Protein AF-Q7VII6-F1 (afdb_monomer)

InterPro domains:
  IPR021011 DNA replication regulator, HobA [PF12163] (23-202)
  IPR038381 DNA replication regulator HobA superfamily [G3DSA:3.40.50.11670] (18-202)

Organism: Helicobacter hepaticus (strain ATCC 51449 / 3B1) (NCBI:txid235279)

pLDDT: mean 85.75, std 15.62, range [32.34, 98.25]

Mean predicted aligned error: 7.92 Å

Radius of gyration: 18.13 Å; Cα contacts (8 Å, |Δi|>4): 221; chains: 1; bounding box: 41×55×45 Å

Nearest PDB structures (foldseek):
  3trj-assembly1_D  TM=5.815E-01  e=3.115E-02  Francisella tularensis subsp. tularensis
  5lu7-assembly1_C  TM=6.004E-01  e=5.904E-02  Burkholderia pseudomallei K96243
  4u6n-assembly1_A  TM=5.793E-01  e=5.904E-02  Escherichia coli K-12
  5lu6-assembly1_D  TM=5.959E-01  e=9.398E-02  Burkholderia pseudomallei
  1x92-assembly1_B  TM=4.401E-01  e=7.894E-02  Pseudomonas aeruginosa

Solvent-accessible surface area (backbone atoms only — not comparable to full-atom values): 11929 Å² total; per-residue (Å²): 137,86,85,79,72,64,66,65,57,55,56,53,54,63,59,60,70,72,63,83,72,76,62,37,47,42,68,59,50,52,54,52,53,36,54,54,37,38,76,72,71,40,95,30,65,74,52,69,79,41,34,86,64,47,50,60,57,51,42,56,51,41,52,40,43,75,76,69,27,32,37,41,49,44,52,33,84,89,32,42,68,54,52,53,49,48,61,66,51,72,58,57,91,52,97,88,64,75,79,64,61,60,42,68,61,75,66,52,56,54,56,52,62,76,26,61,89,44,70,61,60,42,54,46,56,54,48,54,52,48,59,72,74,39,97,46,69,27,36,35,36,38,30,57,82,47,71,63,49,53,51,46,56,75,71,48,72,62,46,76,51,44,34,74,42,92,91,47,94,45,47,84,83,46,93,56,40,70,61,50,54,53,51,51,49,56,49,50,57,50,48,46,52,38,40,73,69,58,43,32,39,80,74,127

Foldseek 3Di:
DDDDPPPVLVVVLVVLVVPPQDAAAQVVVLVVVLVVCVVVVQPRVLCVVLCVLQLLLLLVVLVCQLVVEAEEEAEDPVCVVVLVVLVVPLQDDDPPDDRTNYDYDPCVNVQQVVCVVVLPVSLVVSLVVVVVVGVHYAYAYAEEDDSRQVSRVVSDDHHYQHAPDPSHSAHPPDPCRVSVSVVSSVSSSVSSRCVSSSNYDSDD

Structure (mmCIF, N/CA/C/O backbone):
data_AF-Q7VII6-F1
#
_entry.id   AF-Q7VII6-F1
#
loop_
_atom_site.group_PDB
_atom_site.id
_atom_site.type_symbol
_atom_site.label_atom_id
_atom_site.label_alt_id
_atom_site.label_comp_id
_atom_site.label_asym_id
_atom_site.label_entity_id
_atom_site.label_seq_id
_atom_site.pdbx_PDB_ins_code
_atom_site.Cartn_x
_atom_site.Cartn_y
_atom_site.Cartn_z
_atom_site.occupancy
_atom_site.B_iso_or_equiv
_atom_site.auth_seq_id
_atom_site.auth_comp_id
_atom_site.auth_asym_id
_atom_site.auth_atom_id
_atom_site.pdbx_PDB_model_num
ATOM 1 N N . MET A 1 1 ? -0.469 -36.692 -1.735 1.00 34.62 1 MET A N 1
ATOM 2 C CA . MET A 1 1 ? -0.320 -36.079 -0.397 1.00 34.62 1 MET A CA 1
ATOM 3 C C . MET A 1 1 ? -0.967 -34.701 -0.465 1.00 34.62 1 MET A C 1
ATOM 5 O O . MET A 1 1 ? -0.356 -33.778 -0.976 1.00 34.62 1 MET A O 1
ATOM 9 N N . LEU A 1 2 ? -2.248 -34.602 -0.101 1.00 32.34 2 LEU A N 1
ATOM 10 C CA . LEU A 1 2 ? -2.993 -33.339 -0.080 1.00 32.34 2 LEU A CA 1
ATOM 11 C C . LEU A 1 2 ? -2.735 -32.671 1.272 1.00 32.34 2 LEU A C 1
ATOM 13 O O . LEU A 1 2 ? -3.191 -33.171 2.298 1.00 32.34 2 LEU A O 1
ATOM 17 N N . SER A 1 3 ? -1.962 -31.588 1.288 1.00 34.62 3 SER A N 1
ATOM 18 C CA . SER A 1 3 ? -1.812 -30.749 2.473 1.00 34.62 3 SER A CA 1
ATOM 19 C C . SER A 1 3 ? -3.026 -29.824 2.582 1.00 34.62 3 SER A C 1
ATOM 21 O O . SER A 1 3 ? -3.267 -28.971 1.734 1.00 34.62 3 SER A O 1
ATOM 23 N N . LEU A 1 4 ? -3.810 -30.016 3.641 1.00 44.34 4 LEU A N 1
ATOM 24 C CA . LEU A 1 4 ? -4.871 -29.115 4.084 1.00 44.34 4 LEU A CA 1
ATOM 25 C C . LEU A 1 4 ? -4.304 -28.180 5.166 1.00 44.34 4 LEU A C 1
ATOM 27 O O . LEU A 1 4 ? -4.148 -28.630 6.300 1.00 44.34 4 LEU A O 1
ATOM 31 N N . PRO A 1 5 ? -4.042 -26.890 4.878 1.00 46.84 5 PRO A N 1
ATOM 32 C CA . PRO A 1 5 ? -3.849 -25.886 5.923 1.00 46.84 5 PRO A CA 1
ATOM 33 C C . PRO A 1 5 ? -5.100 -25.014 6.160 1.00 46.84 5 PRO A C 1
ATOM 35 O O . PRO A 1 5 ? -5.151 -24.282 7.143 1.00 46.84 5 PRO A O 1
ATOM 38 N N . CYS A 1 6 ? -6.143 -25.101 5.321 1.00 45.97 6 CYS A N 1
ATOM 39 C CA . CYS A 1 6 ? -7.325 -24.225 5.427 1.00 45.97 6 CYS A CA 1
ATOM 40 C C . CYS A 1 6 ? -8.212 -24.483 6.660 1.00 45.97 6 CYS A C 1
ATOM 42 O O . CYS A 1 6 ? -8.904 -23.574 7.117 1.00 45.97 6 CYS A O 1
ATOM 44 N N . ALA A 1 7 ? -8.196 -25.693 7.228 1.00 44.28 7 ALA A N 1
ATOM 45 C CA . ALA A 1 7 ? -9.108 -26.052 8.317 1.00 44.28 7 ALA A CA 1
ATOM 46 C C . ALA A 1 7 ? -8.838 -25.262 9.613 1.00 44.28 7 ALA A C 1
ATOM 48 O O . ALA A 1 7 ? -9.778 -24.832 10.279 1.00 44.28 7 ALA A O 1
ATOM 49 N N . SER A 1 8 ? -7.570 -24.995 9.944 1.00 50.78 8 SER A N 1
ATOM 50 C CA . SER A 1 8 ? -7.214 -24.268 11.173 1.00 50.78 8 SER A CA 1
ATOM 51 C C . SER A 1 8 ? -7.596 -22.787 11.127 1.00 50.78 8 SER A C 1
ATOM 53 O O . SER A 1 8 ? -7.913 -22.205 12.162 1.00 50.78 8 SER A O 1
ATOM 55 N N . PHE A 1 9 ? -7.621 -22.183 9.935 1.00 50.44 9 PHE A N 1
ATOM 56 C CA . PHE A 1 9 ? -7.976 -20.774 9.761 1.00 50.44 9 PHE A CA 1
ATOM 57 C C . PHE A 1 9 ? -9.485 -20.539 9.941 1.00 50.44 9 PHE A C 1
ATOM 59 O O . PHE A 1 9 ? -9.905 -19.628 10.652 1.00 50.44 9 PHE A O 1
ATO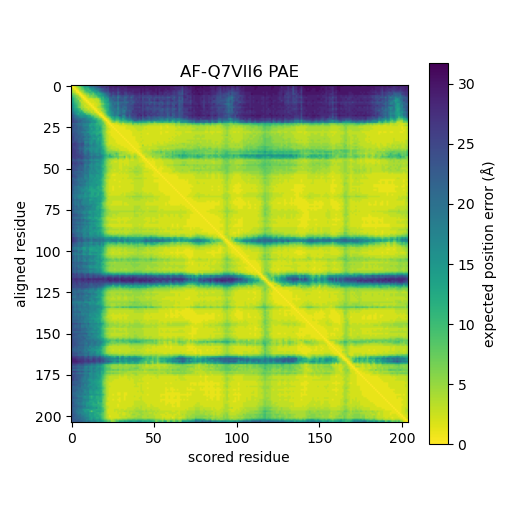M 66 N N . ILE A 1 10 ? -10.307 -21.432 9.381 1.00 53.06 10 ILE A N 1
ATOM 67 C CA . ILE A 1 10 ? -11.774 -21.374 9.481 1.00 53.06 10 ILE A CA 1
ATOM 68 C C . ILE A 1 10 ? -12.246 -21.637 10.921 1.00 53.06 10 ILE A C 1
ATOM 70 O O . ILE A 1 10 ? -13.160 -20.976 11.414 1.00 53.06 10 ILE A O 1
ATOM 74 N N . VAL A 1 11 ? -11.605 -22.569 11.635 1.00 52.75 11 VAL A N 1
ATOM 75 C CA . VAL A 1 11 ? -11.934 -22.848 13.044 1.00 52.75 11 VAL A CA 1
ATOM 76 C C . VAL A 1 11 ? -11.592 -21.654 13.944 1.00 52.75 11 VAL A C 1
ATOM 78 O O . VAL A 1 11 ? -12.364 -21.338 14.850 1.00 52.75 11 VAL A O 1
ATOM 81 N N . PHE A 1 12 ? -10.494 -20.945 13.666 1.00 53.53 12 PHE A N 1
ATOM 82 C CA . PHE A 1 12 ? -10.123 -19.728 14.393 1.00 53.53 12 PHE A CA 1
ATOM 83 C C . PHE A 1 12 ? -11.114 -18.575 14.142 1.00 53.53 12 PHE A C 1
ATOM 85 O O . PHE A 1 12 ? -11.548 -17.926 15.093 1.00 53.53 12 PHE A O 1
ATOM 92 N N . MET A 1 13 ? -11.564 -18.392 12.894 1.00 52.59 13 MET A N 1
ATOM 93 C CA . MET A 1 13 ? -12.609 -17.417 12.528 1.00 52.59 13 MET A CA 1
ATOM 94 C C . MET A 1 13 ? -13.930 -17.658 13.271 1.00 52.59 13 MET A C 1
ATOM 96 O O . MET A 1 13 ? -14.536 -16.729 13.806 1.00 52.59 13 MET A O 1
ATOM 100 N N . ASN A 1 14 ? -14.354 -18.921 13.380 1.00 48.59 14 ASN A N 1
ATOM 101 C CA . ASN A 1 14 ? -15.606 -19.284 14.052 1.00 48.59 14 ASN A CA 1
ATOM 102 C C . ASN A 1 14 ? -15.580 -19.072 15.576 1.00 48.59 14 ASN A C 1
ATOM 104 O O . ASN A 1 14 ? -16.637 -18.931 16.194 1.00 48.59 14 ASN A O 1
ATOM 108 N N . LEU A 1 15 ? -14.397 -19.038 16.197 1.00 47.50 15 LEU A N 1
ATOM 109 C CA . LEU A 1 15 ? -14.240 -18.752 17.626 1.00 47.50 15 LEU A CA 1
ATOM 110 C C . LEU A 1 15 ? -14.328 -17.250 17.942 1.00 47.50 15 LEU A C 1
ATOM 112 O O . LEU A 1 15 ? -14.851 -16.895 18.996 1.00 47.50 15 LEU A O 1
ATOM 116 N N . ILE A 1 16 ? -13.893 -16.372 17.031 1.00 54.56 16 ILE A N 1
ATOM 117 C CA . ILE A 1 16 ? -13.958 -14.908 17.209 1.00 54.56 16 ILE A CA 1
ATOM 118 C C . ILE A 1 16 ? -15.405 -14.395 17.111 1.00 54.56 16 ILE A C 1
ATOM 120 O O . ILE A 1 16 ? -15.819 -13.556 17.913 1.00 54.56 16 ILE A O 1
ATOM 124 N N . ASN A 1 17 ? -16.218 -14.974 16.222 1.00 50.75 17 ASN A N 1
ATOM 125 C CA . ASN A 1 17 ? -17.616 -14.571 16.014 1.00 50.75 17 ASN A CA 1
ATOM 126 C C . ASN A 1 17 ? -18.561 -14.853 17.204 1.00 50.75 17 ASN A C 1
ATOM 128 O O . ASN A 1 17 ? -19.699 -14.390 17.203 1.00 50.75 17 ASN A O 1
ATOM 132 N N . LYS A 1 18 ? -18.122 -15.578 18.245 1.00 45.84 18 LYS A N 1
ATOM 133 C CA . LYS A 1 18 ? -18.933 -15.832 19.455 1.00 45.84 18 LYS A CA 1
ATOM 134 C C . LYS A 1 18 ? -18.957 -14.671 20.457 1.00 45.84 18 LYS A C 1
ATOM 136 O O . LYS A 1 18 ? -19.769 -14.701 21.377 1.00 45.84 18 LYS A O 1
ATOM 141 N N . CYS A 1 19 ? -18.125 -13.645 20.280 1.00 43.94 19 CYS A N 1
ATOM 142 C CA . CYS A 1 19 ? -18.034 -12.502 21.192 1.00 43.94 19 CYS A CA 1
ATOM 143 C C . CYS A 1 19 ? -18.711 -11.240 20.637 1.00 43.94 19 CYS A C 1
ATOM 145 O O . CYS A 1 19 ? -18.067 -10.209 20.597 1.00 43.94 19 CYS A O 1
ATOM 147 N N . GLY A 1 20 ? -19.974 -11.291 20.198 1.00 41.62 20 GLY A N 1
ATOM 148 C CA . GLY A 1 20 ? -20.862 -10.112 20.106 1.00 41.62 20 GLY A CA 1
ATOM 149 C C . GLY A 1 20 ? -20.330 -8.816 19.458 1.00 41.62 20 GLY A C 1
ATOM 150 O O . GLY A 1 20 ? -20.849 -7.748 19.773 1.00 41.62 20 GLY A O 1
ATOM 151 N N . PHE A 1 21 ? -19.313 -8.868 18.594 1.00 56.16 21 PHE A N 1
ATOM 152 C CA . PHE A 1 21 ? -18.784 -7.691 17.911 1.00 56.16 21 PHE A CA 1
ATOM 153 C C . PHE A 1 21 ? -19.697 -7.380 16.727 1.00 56.16 21 PHE A C 1
ATOM 155 O O . PHE A 1 21 ? -19.797 -8.162 15.783 1.00 56.16 21 PHE A O 1
ATOM 162 N N . THR A 1 22 ? -20.387 -6.244 16.782 1.00 63.91 22 THR A N 1
ATOM 163 C CA . THR A 1 22 ? -21.062 -5.686 15.610 1.00 63.91 22 THR A CA 1
ATOM 164 C C . THR A 1 22 ? -20.002 -5.271 14.600 1.00 63.91 22 THR A C 1
ATOM 166 O O . THR A 1 22 ? -19.136 -4.459 14.925 1.00 63.91 22 THR A O 1
ATOM 169 N N . MET A 1 23 ? -20.066 -5.839 13.399 1.00 81.19 23 MET A N 1
ATOM 170 C CA . MET A 1 23 ? -19.188 -5.492 12.285 1.00 81.19 23 MET A CA 1
ATOM 171 C C . MET A 1 23 ? -19.391 -4.015 11.908 1.00 81.19 23 MET A C 1
ATOM 173 O O . MET A 1 23 ? -20.508 -3.605 11.595 1.00 81.19 23 MET A O 1
ATOM 177 N N . GLU A 1 24 ? -18.329 -3.217 11.982 1.00 91.75 24 GLU A N 1
ATOM 178 C CA . GLU A 1 24 ? -18.329 -1.784 11.653 1.00 91.75 24 GLU A CA 1
ATOM 179 C C . GLU A 1 24 ? -18.070 -1.590 10.147 1.00 91.75 24 GLU A C 1
ATOM 181 O O . GLU A 1 24 ? -17.374 -2.391 9.527 1.00 91.75 24 GLU A O 1
ATOM 186 N N . ASN A 1 25 ? -18.606 -0.544 9.515 1.00 93.50 25 ASN A N 1
ATOM 187 C CA . ASN A 1 25 ? -18.228 -0.221 8.135 1.00 93.50 25 ASN A CA 1
ATOM 188 C C . ASN A 1 25 ? -16.798 0.359 8.096 1.00 93.50 25 ASN A C 1
ATOM 190 O O . ASN A 1 25 ? -16.431 1.147 8.970 1.00 93.50 25 ASN A O 1
ATOM 194 N N . ILE A 1 26 ? -15.987 0.015 7.086 1.00 93.75 26 ILE A N 1
ATOM 195 C CA . ILE A 1 26 ? -14.599 0.495 6.993 1.00 93.75 26 ILE A CA 1
ATOM 196 C C . ILE A 1 26 ? -14.487 2.026 6.968 1.00 93.75 26 ILE A C 1
ATOM 198 O O . ILE A 1 26 ? -13.537 2.562 7.533 1.00 93.75 26 ILE A O 1
ATOM 202 N N . SER A 1 27 ? -15.443 2.748 6.376 1.00 93.44 27 SER A N 1
ATOM 203 C CA . SER A 1 27 ? -15.452 4.217 6.367 1.00 93.44 27 SER A CA 1
ATOM 204 C C . SER A 1 27 ? -15.626 4.793 7.774 1.00 93.44 27 SER A C 1
ATOM 206 O O . SER A 1 27 ? -14.899 5.714 8.161 1.00 93.44 27 SER A O 1
ATOM 208 N N . ASP A 1 28 ? -16.542 4.226 8.559 1.00 94.25 28 ASP A N 1
ATOM 209 C CA . ASP A 1 28 ? -16.787 4.650 9.940 1.00 94.25 28 ASP A CA 1
ATOM 210 C C . ASP A 1 28 ? -15.592 4.310 10.833 1.00 94.25 28 ASP A C 1
ATOM 212 O O . ASP A 1 28 ? -15.077 5.181 11.545 1.00 94.25 28 ASP A O 1
ATOM 216 N N . TRP A 1 29 ? -15.075 3.084 10.703 1.00 95.31 29 TRP A N 1
ATOM 217 C CA . TRP A 1 29 ? -13.866 2.639 11.391 1.00 95.31 29 TRP A CA 1
ATOM 218 C C . TRP A 1 29 ? -12.681 3.563 11.083 1.00 95.31 29 TRP A C 1
ATOM 220 O O . TRP A 1 29 ? -11.972 4.001 11.991 1.00 95.31 29 TRP A O 1
ATOM 230 N N . PHE A 1 30 ? -12.488 3.922 9.812 1.00 93.88 30 PHE A N 1
ATOM 231 C CA . PHE A 1 30 ? -11.389 4.770 9.353 1.00 93.88 30 PHE A CA 1
ATOM 232 C C . PHE A 1 30 ? -11.439 6.162 9.989 1.00 93.88 30 PHE A C 1
ATOM 234 O O . PHE A 1 30 ? -10.440 6.632 10.540 1.00 93.88 30 PHE A O 1
ATOM 241 N N . LEU A 1 31 ? -12.610 6.808 9.971 1.00 93.62 31 LEU A N 1
ATOM 242 C CA . LEU A 1 31 ? -12.809 8.121 10.591 1.00 93.62 31 LEU A CA 1
ATOM 243 C C . LEU A 1 31 ? -12.626 8.071 12.107 1.00 93.62 31 LEU A C 1
ATOM 245 O O . LEU A 1 31 ? -11.993 8.957 12.689 1.00 93.62 31 LEU A O 1
ATOM 249 N N . ARG A 1 32 ? -13.168 7.039 12.757 1.00 95.06 32 ARG A N 1
ATOM 250 C CA . ARG A 1 32 ? -13.051 6.862 14.203 1.00 95.06 32 ARG A CA 1
ATOM 251 C C . ARG A 1 32 ? -11.589 6.711 14.620 1.00 95.06 32 ARG A C 1
ATOM 253 O O . ARG A 1 32 ? -11.149 7.432 15.514 1.00 95.06 32 ARG A O 1
ATOM 260 N N . ILE A 1 33 ? -10.830 5.843 13.950 1.00 94.06 33 ILE A N 1
ATOM 261 C CA . ILE A 1 33 ? -9.419 5.590 14.270 1.00 94.06 33 ILE A CA 1
ATOM 262 C C . ILE A 1 33 ? -8.551 6.831 14.048 1.00 94.06 33 ILE A C 1
ATOM 264 O O . ILE A 1 33 ? -7.730 7.140 14.909 1.00 94.06 33 ILE A O 1
ATOM 268 N N . ILE A 1 34 ? -8.759 7.587 12.964 1.00 92.94 34 ILE A N 1
ATOM 269 C CA . ILE A 1 34 ? -8.028 8.847 12.736 1.00 92.94 34 ILE A CA 1
ATOM 270 C C . ILE A 1 34 ? -8.298 9.846 13.865 1.00 92.94 34 ILE A C 1
ATOM 272 O O . ILE A 1 34 ? -7.376 10.414 14.440 1.00 92.94 34 ILE A O 1
ATOM 276 N N . ARG A 1 35 ? -9.558 10.024 14.265 1.00 93.00 35 ARG A N 1
ATOM 277 C CA . ARG A 1 35 ? -9.905 10.963 15.343 1.00 93.00 35 ARG A CA 1
ATOM 278 C C . ARG A 1 35 ? -9.391 10.514 16.710 1.00 93.00 35 ARG A C 1
ATOM 280 O O . ARG A 1 35 ? -9.063 11.354 17.545 1.00 93.00 35 ARG A O 1
ATOM 287 N N . GLU A 1 36 ? -9.345 9.211 16.973 1.00 92.50 36 GLU A N 1
ATOM 288 C CA . GLU A 1 36 ? -8.734 8.661 18.187 1.00 92.50 36 GLU A CA 1
ATOM 289 C C . GLU A 1 36 ? -7.219 8.883 18.224 1.00 92.50 36 GLU A C 1
ATOM 291 O O . GLU A 1 36 ? -6.679 9.211 19.281 1.00 92.50 36 GLU A O 1
ATOM 296 N N . ASP A 1 37 ? -6.543 8.716 17.092 1.00 90.88 37 ASP A N 1
ATOM 297 C CA . ASP A 1 37 ? -5.113 8.973 16.943 1.00 90.88 37 ASP A CA 1
ATOM 298 C C . ASP A 1 37 ? -4.795 10.461 17.145 1.00 90.88 37 ASP A C 1
ATOM 300 O O . ASP A 1 37 ? -3.906 10.792 17.934 1.00 90.88 37 ASP A O 1
ATOM 304 N N . GLU A 1 38 ? -5.578 11.360 16.546 1.00 88.50 38 GLU A N 1
ATOM 305 C CA . GLU A 1 38 ? -5.452 12.811 16.741 1.00 88.50 38 GLU A CA 1
ATOM 306 C C . GLU A 1 38 ? -5.602 13.197 18.220 1.00 88.50 38 GLU A C 1
ATOM 308 O O . GLU A 1 38 ? -4.777 13.928 18.768 1.00 88.50 38 GLU A O 1
ATOM 313 N N . LYS A 1 39 ? -6.586 12.620 18.925 1.00 90.69 39 LYS A N 1
ATOM 314 C CA . LYS A 1 39 ? -6.760 12.816 20.378 1.00 90.69 39 LYS A CA 1
ATOM 315 C C . LYS A 1 39 ? -5.569 12.320 21.204 1.00 90.69 39 LYS A C 1
ATOM 317 O O . LYS A 1 39 ? -5.352 12.817 22.305 1.00 90.69 39 LYS A O 1
ATOM 322 N N . LYS A 1 40 ? -4.808 11.347 20.697 1.00 88.44 40 LYS A N 1
ATOM 323 C CA . LYS A 1 40 ? -3.579 10.823 21.318 1.00 88.44 40 LYS A CA 1
ATOM 324 C C . LYS A 1 40 ? -2.326 11.611 20.909 1.00 88.44 40 LYS A C 1
ATOM 326 O O . LYS A 1 40 ? -1.225 11.221 21.289 1.00 88.44 40 LYS A O 1
ATOM 331 N N . GLY A 1 41 ? -2.475 12.701 20.151 1.00 84.44 41 GLY A N 1
ATOM 332 C CA . GLY A 1 41 ? -1.369 13.539 19.681 1.00 84.44 41 GLY A CA 1
ATOM 333 C C . GLY A 1 41 ? -0.669 13.013 18.425 1.00 84.44 41 GLY A C 1
ATOM 334 O O . GLY A 1 41 ? 0.418 13.481 18.089 1.00 84.44 41 GLY A O 1
ATOM 335 N N . ILE A 1 42 ? -1.257 12.039 17.725 1.00 84.44 42 ILE A N 1
ATOM 336 C CA . ILE A 1 42 ? -0.780 11.575 16.419 1.00 84.44 42 ILE A CA 1
ATOM 337 C C . ILE A 1 42 ? -1.413 12.483 15.360 1.00 84.44 42 ILE A C 1
ATOM 339 O O . ILE A 1 42 ? -2.619 12.429 15.153 1.00 84.44 42 ILE A O 1
ATOM 343 N N . MET A 1 43 ? -0.598 13.287 14.675 1.00 80.50 43 MET A N 1
ATOM 344 C CA . MET A 1 43 ? -0.994 14.179 13.581 1.00 80.50 43 MET A CA 1
ATOM 345 C C . MET A 1 43 ? -1.577 13.389 12.392 1.00 80.50 43 MET A C 1
ATOM 347 O O . MET A 1 43 ? -0.896 13.063 11.421 1.00 80.50 43 MET A O 1
ATOM 351 N N . SER A 1 44 ? -2.865 13.086 12.449 1.00 82.75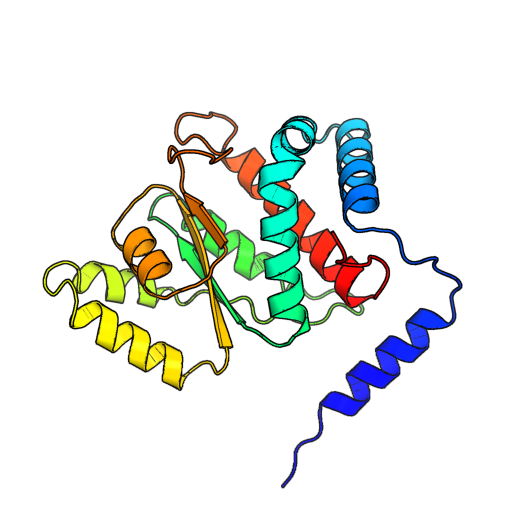 44 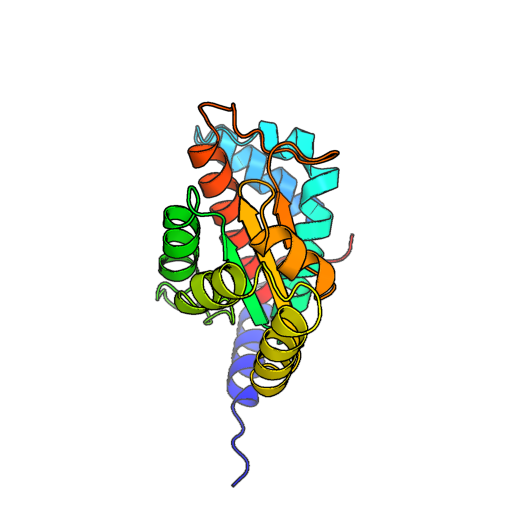SER A N 1
ATOM 352 C CA . SER A 1 44 ? -3.580 12.203 11.524 1.00 82.75 44 SER A CA 1
ATOM 353 C C . SER A 1 44 ? -4.741 12.907 10.821 1.00 82.75 44 SER A C 1
ATOM 355 O O . SER A 1 44 ? -5.234 12.391 9.820 1.00 82.75 44 SER A O 1
ATOM 357 N N . GLY A 1 45 ? -5.107 14.125 11.237 1.00 84.88 45 GLY A N 1
ATOM 358 C CA . GLY A 1 45 ? -6.158 14.927 10.599 1.00 84.88 45 GLY A CA 1
ATOM 359 C C . GLY A 1 45 ? -5.966 15.143 9.091 1.00 84.88 45 GLY A C 1
ATOM 360 O O . GLY A 1 45 ? -6.932 15.128 8.333 1.00 84.88 45 GLY A O 1
ATOM 361 N N . TRP A 1 46 ? -4.719 15.214 8.614 1.00 87.81 46 TRP A N 1
ATOM 362 C CA . TRP A 1 46 ? -4.419 15.314 7.177 1.00 87.81 46 TRP A CA 1
ATOM 363 C C . TRP A 1 46 ? -4.861 14.072 6.374 1.00 87.81 46 TRP A C 1
ATOM 365 O O . TRP A 1 46 ? -5.095 14.166 5.169 1.00 87.81 46 TRP A O 1
ATOM 375 N N . ILE A 1 47 ? -4.990 12.905 7.020 1.00 89.00 47 ILE A N 1
ATOM 376 C CA . ILE A 1 47 ? -5.505 11.675 6.401 1.00 89.00 47 ILE A CA 1
ATOM 377 C C . ILE A 1 47 ? -7.025 11.781 6.216 1.00 89.00 47 ILE A C 1
ATOM 379 O O . ILE A 1 47 ? -7.542 11.368 5.178 1.00 89.00 47 ILE A O 1
ATOM 383 N N . GLU A 1 48 ? -7.747 12.379 7.174 1.00 89.31 48 GLU A N 1
ATOM 384 C CA . GLU A 1 48 ? -9.205 12.571 7.091 1.00 89.31 48 GLU A CA 1
ATOM 385 C C . GLU A 1 48 ? -9.596 13.444 5.885 1.00 89.31 48 GLU A C 1
ATOM 387 O O . GLU A 1 48 ? -10.588 13.153 5.207 1.00 89.31 48 GLU A O 1
ATOM 392 N N . GLU A 1 49 ? -8.784 14.455 5.559 1.00 87.62 49 GLU A N 1
ATOM 393 C CA . GLU A 1 49 ? -8.946 15.309 4.370 1.00 87.62 49 GLU A CA 1
ATOM 394 C C . GLU A 1 49 ? -8.757 14.544 3.053 1.00 87.62 49 GLU A C 1
ATOM 396 O O . GLU A 1 49 ? -9.365 14.870 2.033 1.00 87.62 49 GLU A O 1
ATOM 401 N N . LYS A 1 50 ? -7.906 13.513 3.061 1.00 88.56 50 LYS A N 1
ATOM 402 C CA . LYS A 1 50 ? -7.530 12.722 1.878 1.00 88.56 50 LYS A CA 1
ATOM 403 C C . LYS A 1 50 ? -8.230 11.365 1.822 1.00 88.56 50 LYS A C 1
ATOM 405 O O . LYS A 1 50 ? -7.931 10.557 0.940 1.00 88.56 50 LYS A O 1
ATOM 410 N N . ARG A 1 51 ? -9.205 11.127 2.709 1.00 87.88 51 ARG A N 1
ATOM 411 C CA . ARG A 1 51 ? -9.892 9.837 2.864 1.00 87.88 51 ARG A CA 1
ATOM 412 C C . ARG A 1 51 ? -10.480 9.301 1.564 1.00 87.88 51 ARG A C 1
ATOM 414 O O . ARG A 1 51 ? -10.327 8.124 1.287 1.00 87.88 51 ARG A O 1
ATOM 421 N N . PHE A 1 52 ? -11.081 10.155 0.736 1.00 87.69 52 PHE A N 1
ATOM 422 C CA . PHE A 1 52 ? -11.743 9.721 -0.500 1.00 87.69 52 PHE A CA 1
ATOM 423 C C . PHE A 1 52 ? -10.762 9.203 -1.557 1.00 87.69 52 PHE A C 1
ATOM 425 O O . PHE A 1 52 ? -11.151 8.438 -2.430 1.00 87.69 52 PHE A O 1
ATOM 432 N N . ILE A 1 53 ? -9.490 9.595 -1.462 1.00 86.25 53 ILE A N 1
ATOM 433 C CA . ILE A 1 53 ? -8.420 9.098 -2.330 1.00 86.25 53 ILE A CA 1
ATOM 434 C C . ILE A 1 53 ? -7.840 7.815 -1.731 1.00 86.25 53 ILE A C 1
ATOM 436 O O . ILE A 1 53 ? -7.660 6.813 -2.420 1.00 86.25 53 ILE A O 1
ATOM 440 N N . PHE A 1 54 ? -7.550 7.839 -0.430 1.00 89.12 54 PHE A N 1
ATOM 441 C CA . PHE A 1 54 ? -6.824 6.760 0.226 1.00 89.12 54 PHE A CA 1
ATOM 442 C C . PHE A 1 54 ? -7.694 5.533 0.521 1.00 89.12 54 PHE A C 1
ATOM 444 O O . PHE A 1 54 ? -7.298 4.415 0.189 1.00 89.12 54 PHE A O 1
ATOM 451 N N . LEU A 1 55 ? -8.877 5.728 1.107 1.00 92.94 55 LEU A N 1
ATOM 452 C CA . LEU A 1 55 ? -9.734 4.663 1.628 1.00 92.94 55 LEU A CA 1
ATOM 453 C C . LEU A 1 55 ? -10.120 3.619 0.566 1.00 92.94 55 LEU A C 1
ATOM 455 O O . LEU A 1 55 ? -9.934 2.434 0.851 1.00 92.94 55 LEU A O 1
ATOM 459 N N . PRO A 1 56 ? -10.562 3.986 -0.658 1.00 93.69 56 PRO A N 1
ATOM 460 C CA . PRO A 1 56 ? -10.875 2.982 -1.674 1.00 93.69 56 PRO A CA 1
ATOM 461 C C . PRO A 1 56 ? -9.649 2.149 -2.053 1.00 93.69 56 PRO A C 1
ATOM 463 O O . PRO A 1 56 ? -9.704 0.924 -2.053 1.00 93.69 56 PRO A O 1
ATOM 466 N N . SER A 1 57 ? -8.505 2.801 -2.292 1.00 91.81 57 SER A N 1
ATOM 467 C CA . SER A 1 57 ? -7.261 2.112 -2.669 1.00 91.81 57 SER A CA 1
ATOM 468 C C . SER A 1 57 ? -6.751 1.161 -1.577 1.00 91.81 57 SER A C 1
ATOM 470 O O . SER A 1 57 ? -6.302 0.051 -1.871 1.00 91.81 57 SER A O 1
ATOM 472 N N . MET A 1 58 ? -6.875 1.568 -0.310 1.00 95.38 58 MET A N 1
ATOM 473 C CA . MET A 1 58 ? -6.534 0.738 0.840 1.00 95.38 58 MET A CA 1
ATOM 474 C C . MET A 1 58 ? -7.466 -0.474 0.927 1.00 95.38 58 MET A C 1
ATOM 476 O O . MET A 1 58 ? -6.996 -1.594 1.100 1.00 95.38 58 MET A O 1
ATOM 480 N N . THR A 1 59 ? -8.768 -0.265 0.746 1.00 96.19 59 THR A N 1
ATOM 481 C CA . THR A 1 59 ? -9.789 -1.318 0.828 1.00 96.19 59 THR A CA 1
ATOM 482 C C . THR A 1 59 ? -9.588 -2.379 -0.248 1.00 96.19 59 THR A C 1
ATOM 484 O O . THR A 1 59 ? -9.485 -3.557 0.082 1.00 96.19 59 THR A O 1
ATOM 487 N N . TYR A 1 60 ? -9.372 -1.976 -1.505 1.00 95.69 60 TYR A N 1
ATOM 488 C CA . TYR A 1 60 ? -9.029 -2.910 -2.585 1.00 95.69 60 TYR A CA 1
ATOM 489 C C . TYR A 1 60 ? -7.752 -3.713 -2.300 1.00 95.69 60 TYR A C 1
ATOM 491 O O . TYR A 1 60 ? -7.655 -4.886 -2.663 1.00 95.69 60 TYR A O 1
ATOM 499 N N . THR A 1 61 ? -6.765 -3.096 -1.647 1.00 97.06 61 THR A N 1
ATOM 500 C CA . THR A 1 61 ? -5.517 -3.776 -1.270 1.00 97.06 61 THR A CA 1
ATOM 501 C C . THR A 1 61 ? -5.756 -4.799 -0.161 1.00 97.06 61 THR A C 1
ATOM 503 O O . THR A 1 61 ? -5.271 -5.927 -0.252 1.00 97.06 61 THR A O 1
ATOM 506 N N . ILE A 1 62 ? -6.533 -4.439 0.864 1.00 97.44 62 ILE A N 1
ATOM 507 C CA . ILE A 1 62 ? -6.906 -5.346 1.957 1.00 97.44 62 ILE A CA 1
ATOM 508 C C . ILE A 1 62 ? -7.718 -6.525 1.413 1.00 97.44 62 ILE A C 1
ATOM 510 O O . ILE A 1 62 ? -7.401 -7.673 1.718 1.00 97.44 62 ILE A O 1
ATOM 514 N N . GLU A 1 63 ? -8.713 -6.268 0.562 1.00 96.62 63 GLU A N 1
ATOM 515 C CA . GLU A 1 63 ? -9.502 -7.317 -0.082 1.00 96.62 63 GLU A CA 1
ATOM 516 C C . GLU A 1 63 ? -8.640 -8.294 -0.876 1.00 96.62 63 GLU A C 1
ATOM 518 O O . GLU A 1 63 ? -8.831 -9.506 -0.776 1.00 96.62 63 GLU A O 1
ATOM 523 N N . HIS A 1 64 ? -7.698 -7.781 -1.673 1.00 97.19 64 HIS A N 1
ATOM 524 C CA . HIS A 1 64 ? -6.776 -8.614 -2.442 1.00 97.19 64 HIS A CA 1
ATOM 525 C C . HIS A 1 64 ? -5.995 -9.561 -1.530 1.00 97.19 64 HIS A C 1
ATOM 527 O O . HIS A 1 64 ? -5.902 -10.750 -1.832 1.00 97.19 64 HIS A O 1
ATOM 533 N N . ILE A 1 65 ? -5.505 -9.068 -0.390 1.00 96.81 65 ILE A N 1
ATOM 534 C CA . ILE A 1 65 ? -4.772 -9.890 0.579 1.00 96.81 65 ILE A CA 1
ATOM 535 C C . ILE A 1 65 ? -5.685 -10.936 1.232 1.00 96.81 65 ILE A C 1
ATOM 537 O O . ILE A 1 65 ? -5.310 -12.106 1.305 1.00 96.81 65 ILE A O 1
ATOM 541 N N . ILE A 1 66 ? -6.894 -10.555 1.658 1.00 94.81 66 ILE A N 1
ATOM 542 C CA . ILE A 1 66 ? -7.875 -11.482 2.255 1.00 94.81 66 ILE A CA 1
ATOM 543 C C . ILE A 1 66 ? -8.261 -12.592 1.269 1.00 94.81 66 ILE A C 1
ATOM 545 O O . ILE A 1 66 ? -8.422 -13.746 1.663 1.00 94.81 66 ILE A O 1
ATOM 549 N N . LYS A 1 67 ? -8.348 -12.270 -0.026 1.00 95.00 67 LYS A N 1
ATOM 550 C CA . LYS A 1 67 ? -8.606 -13.222 -1.120 1.00 95.00 67 LYS A CA 1
ATOM 551 C C . LYS A 1 67 ? -7.383 -14.093 -1.471 1.00 95.00 67 LYS A C 1
ATOM 553 O O . LYS A 1 67 ? -7.446 -14.868 -2.422 1.00 95.00 67 LYS A O 1
ATOM 558 N N . GLY A 1 68 ? -6.284 -13.996 -0.717 1.00 94.44 68 GLY A N 1
ATOM 559 C CA . GLY A 1 68 ? -5.069 -14.802 -0.885 1.00 94.44 68 GLY A CA 1
ATOM 560 C C . GLY A 1 68 ? -4.048 -14.229 -1.873 1.00 94.44 68 GLY A C 1
ATOM 561 O O . GLY A 1 68 ? -3.080 -14.907 -2.216 1.00 94.44 68 GLY A O 1
ATOM 562 N N . GLY A 1 69 ? -4.249 -13.001 -2.347 1.00 97.00 69 GLY A N 1
ATOM 563 C CA . GLY A 1 69 ? -3.316 -12.305 -3.222 1.00 97.00 69 GLY A CA 1
ATOM 564 C C . GLY A 1 69 ? -2.070 -11.809 -2.484 1.00 97.00 69 GLY A C 1
ATOM 565 O O . GLY A 1 69 ? -2.127 -11.420 -1.320 1.00 97.00 69 GLY A O 1
ATOM 566 N N . SER A 1 70 ? -0.931 -11.796 -3.176 1.00 97.25 70 SER A N 1
ATOM 567 C CA . SER A 1 70 ? 0.342 -11.289 -2.645 1.00 97.25 70 SER A CA 1
ATOM 568 C C . SER A 1 70 ? 0.542 -9.805 -2.956 1.00 97.25 70 SER A C 1
ATOM 570 O O . SER A 1 70 ? 0.092 -9.321 -3.996 1.00 97.25 70 SER A O 1
ATOM 572 N N . ILE A 1 71 ? 1.257 -9.089 -2.093 1.00 98.19 71 ILE A N 1
ATOM 573 C CA . ILE A 1 71 ? 1.725 -7.723 -2.348 1.00 98.19 71 ILE A CA 1
ATOM 574 C C . ILE A 1 71 ? 3.246 -7.727 -2.446 1.00 98.19 71 ILE A C 1
ATOM 576 O O . ILE A 1 71 ? 3.933 -8.150 -1.517 1.00 98.19 71 ILE A O 1
ATOM 580 N N . ILE A 1 72 ? 3.769 -7.220 -3.558 1.00 97.88 72 ILE A N 1
ATOM 581 C CA . ILE A 1 72 ? 5.203 -7.011 -3.755 1.00 97.88 72 ILE A CA 1
ATOM 582 C C . ILE A 1 72 ? 5.500 -5.530 -3.530 1.00 97.88 72 ILE A C 1
ATOM 584 O O . ILE A 1 72 ? 5.086 -4.678 -4.317 1.00 97.88 72 ILE A O 1
ATOM 588 N N . VAL A 1 73 ? 6.207 -5.225 -2.447 1.00 98.25 73 VAL A N 1
ATOM 589 C CA . VAL A 1 73 ? 6.657 -3.872 -2.115 1.00 98.25 73 VAL A CA 1
ATOM 590 C C . VAL A 1 73 ? 7.821 -3.497 -3.025 1.00 98.25 73 VAL A C 1
ATOM 592 O O . VAL A 1 73 ? 8.785 -4.252 -3.169 1.00 98.25 73 VAL A O 1
ATOM 595 N N . LEU A 1 74 ? 7.721 -2.318 -3.631 1.00 97.31 74 LEU A N 1
ATOM 596 C CA . LEU A 1 74 ? 8.719 -1.738 -4.518 1.00 97.31 74 LEU A CA 1
ATOM 597 C C . LEU A 1 74 ? 8.922 -0.272 -4.138 1.00 97.31 74 LEU A C 1
ATOM 599 O O . LEU A 1 74 ? 7.952 0.440 -3.888 1.00 97.31 74 LEU A O 1
ATOM 603 N N . THR A 1 75 ? 10.163 0.199 -4.101 1.00 97.50 75 THR A N 1
ATOM 604 C CA . THR A 1 75 ? 10.442 1.590 -3.720 1.00 97.50 75 THR A CA 1
ATOM 605 C C . THR A 1 75 ? 11.375 2.276 -4.702 1.00 97.50 75 THR A C 1
ATOM 607 O O . THR A 1 75 ? 12.125 1.617 -5.433 1.00 97.50 75 THR A O 1
ATOM 610 N N . ASP A 1 76 ? 11.378 3.609 -4.694 1.00 95.25 76 ASP A N 1
ATOM 611 C CA . ASP A 1 76 ? 12.555 4.342 -5.162 1.00 95.25 76 ASP A CA 1
ATOM 612 C C . ASP A 1 76 ? 13.744 4.136 -4.200 1.00 95.25 76 ASP A C 1
ATOM 614 O O . ASP A 1 76 ? 13.647 3.461 -3.169 1.00 95.25 76 ASP A O 1
ATOM 618 N N . GLU A 1 77 ? 14.899 4.678 -4.566 1.00 94.62 77 GLU A N 1
ATOM 619 C CA . GLU A 1 77 ? 16.128 4.581 -3.783 1.00 94.62 77 GLU A CA 1
ATOM 620 C C . GLU A 1 77 ? 16.027 5.331 -2.446 1.00 94.62 77 GLU A C 1
ATOM 622 O O . GLU A 1 77 ? 16.601 4.904 -1.448 1.00 94.62 77 GLU A O 1
ATOM 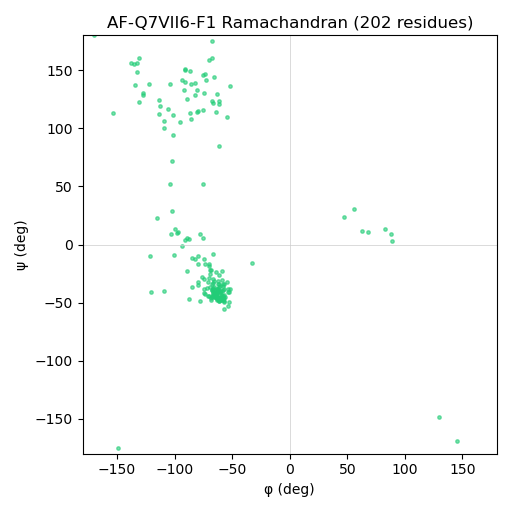627 N N . LYS A 1 78 ? 15.280 6.441 -2.393 1.00 95.25 78 LYS A N 1
ATOM 628 C CA . LYS A 1 78 ? 15.151 7.262 -1.179 1.00 95.25 78 LYS A CA 1
ATOM 629 C C . LYS A 1 78 ? 14.217 6.639 -0.146 1.00 95.25 78 LYS A C 1
ATOM 631 O O . LYS A 1 78 ? 14.396 6.878 1.043 1.00 95.25 78 LYS A O 1
ATOM 636 N N . CYS A 1 79 ? 13.246 5.848 -0.587 1.00 96.62 79 CYS A N 1
ATOM 637 C CA . CYS A 1 79 ? 12.260 5.172 0.246 1.00 96.62 79 CYS A CA 1
ATOM 638 C C . CYS A 1 79 ? 12.611 3.707 0.535 1.00 96.62 79 CYS A C 1
ATOM 640 O O . CYS A 1 79 ? 11.781 2.998 1.100 1.00 96.62 79 CYS A O 1
ATOM 642 N N . GLU A 1 80 ? 13.822 3.239 0.210 1.00 96.25 80 GLU A N 1
ATOM 643 C CA . GLU A 1 80 ? 14.236 1.859 0.506 1.00 96.25 80 GLU A CA 1
ATOM 644 C C . GLU A 1 80 ? 14.140 1.537 2.005 1.00 96.25 80 GLU A C 1
ATOM 646 O O . GLU A 1 80 ? 13.641 0.473 2.376 1.00 96.25 80 GLU A O 1
ATOM 651 N N . TRP A 1 81 ? 14.493 2.499 2.867 1.00 97.12 81 TRP A N 1
ATOM 652 C CA . TRP A 1 81 ? 14.335 2.377 4.320 1.00 97.12 81 TRP A CA 1
ATOM 653 C C . TRP A 1 81 ? 12.885 2.089 4.732 1.00 97.12 81 TRP A C 1
ATOM 655 O O . TRP A 1 81 ? 12.642 1.373 5.702 1.00 97.12 81 TRP A O 1
ATOM 665 N N . PHE A 1 82 ? 11.912 2.640 4.002 1.00 98.06 82 PHE A N 1
ATOM 666 C CA . PHE A 1 82 ? 10.497 2.468 4.299 1.00 98.06 82 PHE A CA 1
ATOM 667 C C . PHE A 1 82 ? 9.982 1.119 3.792 1.00 98.06 82 PHE A C 1
ATOM 669 O O . PHE A 1 82 ? 9.177 0.484 4.469 1.00 98.06 82 PHE A O 1
ATOM 676 N N . GLY A 1 83 ? 10.495 0.633 2.656 1.00 97.88 83 GLY A N 1
ATOM 677 C CA . GLY A 1 83 ? 10.280 -0.750 2.219 1.00 97.88 83 GLY A CA 1
ATOM 678 C C . GLY A 1 83 ? 10.751 -1.751 3.279 1.00 97.88 83 GLY A C 1
ATOM 679 O O . GLY A 1 83 ? 9.970 -2.599 3.715 1.00 97.88 83 GLY A O 1
ATOM 680 N N . ASP A 1 84 ? 11.975 -1.558 3.785 1.00 97.00 84 ASP A N 1
ATOM 681 C CA . ASP A 1 84 ? 12.541 -2.349 4.883 1.00 97.00 84 ASP A CA 1
ATOM 682 C C . ASP A 1 84 ? 11.700 -2.232 6.167 1.00 97.00 84 ASP A C 1
ATOM 684 O O . ASP A 1 84 ? 11.447 -3.228 6.854 1.00 97.00 84 ASP A O 1
ATOM 688 N N . TYR A 1 85 ? 11.205 -1.032 6.481 1.00 97.81 85 TYR A N 1
ATOM 689 C CA . TYR A 1 85 ? 10.293 -0.816 7.601 1.00 97.81 85 TYR A CA 1
ATOM 690 C C . TYR A 1 85 ? 9.005 -1.641 7.451 1.00 97.81 85 TYR A C 1
ATOM 692 O O . TYR A 1 85 ? 8.634 -2.357 8.379 1.00 97.81 85 TYR A O 1
ATOM 700 N N . ILE A 1 86 ? 8.355 -1.623 6.283 1.00 97.88 86 ILE A N 1
ATOM 701 C CA . ILE A 1 86 ? 7.125 -2.390 6.027 1.00 97.88 86 ILE A CA 1
ATOM 702 C C . ILE A 1 86 ? 7.355 -3.883 6.284 1.00 97.88 86 ILE A C 1
ATOM 704 O O . ILE A 1 86 ? 6.644 -4.478 7.097 1.00 97.88 86 ILE A O 1
ATOM 708 N N . ILE A 1 87 ? 8.355 -4.492 5.638 1.00 95.69 87 ILE A N 1
ATOM 709 C CA . ILE A 1 87 ? 8.577 -5.947 5.720 1.00 95.69 87 ILE A CA 1
ATOM 710 C C . ILE A 1 87 ? 8.991 -6.409 7.121 1.00 95.69 87 ILE A C 1
ATOM 712 O O . ILE A 1 87 ? 8.655 -7.521 7.527 1.00 95.69 87 ILE A O 1
ATOM 716 N N . THR A 1 88 ? 9.674 -5.553 7.884 1.00 94.19 88 THR A N 1
ATOM 717 C CA . THR A 1 88 ? 10.086 -5.857 9.262 1.00 94.19 88 THR A CA 1
ATOM 718 C C . THR A 1 88 ? 8.968 -5.675 10.284 1.00 94.19 88 THR A C 1
ATOM 720 O O . THR A 1 88 ? 9.096 -6.195 11.392 1.00 94.19 88 THR A O 1
ATOM 723 N N . HIS A 1 89 ? 7.884 -4.967 9.943 1.00 94.75 89 HIS A N 1
ATOM 724 C CA . HIS A 1 89 ? 6.794 -4.646 10.871 1.00 94.75 89 HIS A CA 1
ATOM 725 C C . HIS A 1 89 ? 5.494 -5.400 10.574 1.00 94.75 89 HIS A C 1
ATOM 727 O O . HIS A 1 89 ? 4.860 -5.895 11.505 1.00 94.75 89 HIS A O 1
ATOM 733 N N . ILE A 1 90 ? 5.125 -5.570 9.300 1.00 94.38 90 ILE A N 1
ATOM 734 C CA . ILE A 1 90 ? 3.830 -6.148 8.888 1.00 94.38 90 ILE A CA 1
ATOM 735 C C . ILE A 1 90 ? 3.601 -7.572 9.419 1.00 94.38 90 ILE A C 1
ATOM 737 O O . ILE A 1 90 ? 2.467 -7.973 9.693 1.00 94.38 90 ILE A O 1
ATOM 741 N N . ASN A 1 91 ? 4.696 -8.315 9.582 1.00 91.38 91 ASN A N 1
ATOM 742 C CA . ASN A 1 91 ? 4.741 -9.719 9.976 1.00 91.38 91 ASN 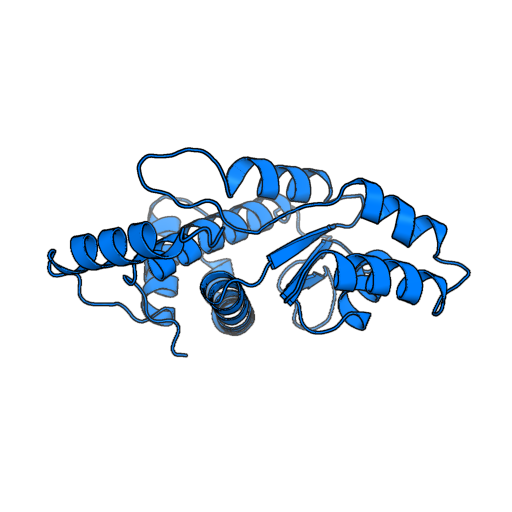A CA 1
ATOM 743 C C . ASN A 1 91 ? 5.412 -9.919 11.347 1.00 91.38 91 ASN A C 1
ATOM 745 O O . ASN A 1 91 ? 5.903 -11.006 11.652 1.00 91.38 91 ASN A O 1
ATOM 749 N N . GLN A 1 92 ? 5.444 -8.890 12.202 1.00 87.62 92 GLN A N 1
ATOM 750 C CA . GLN A 1 92 ? 5.935 -9.050 13.572 1.00 87.62 92 GLN A CA 1
ATOM 751 C C . GLN A 1 92 ? 5.054 -10.020 14.357 1.00 87.62 92 GLN A C 1
ATOM 753 O O . GLN A 1 92 ? 3.829 -9.885 14.422 1.00 87.62 92 GLN A O 1
ATOM 758 N N . SER A 1 93 ? 5.708 -10.992 14.991 1.00 75.88 93 SER A N 1
ATOM 759 C CA . SER A 1 93 ? 5.039 -12.008 15.796 1.00 75.88 93 SER A CA 1
ATOM 760 C C . SER A 1 93 ? 4.344 -11.371 16.999 1.00 75.88 93 SER A C 1
ATOM 762 O O . SER A 1 93 ? 4.990 -10.869 17.916 1.00 75.88 93 SER A O 1
ATOM 764 N N . HIS A 1 94 ? 3.016 -11.435 17.021 1.00 76.12 94 HIS A N 1
ATOM 765 C CA . HIS A 1 94 ? 2.203 -11.172 18.205 1.00 76.12 94 HIS A CA 1
ATOM 766 C C . HIS A 1 94 ? 1.074 -12.192 18.304 1.00 76.12 94 HIS A C 1
ATOM 768 O O . HIS A 1 94 ? 0.686 -12.820 17.318 1.00 76.12 94 HIS A O 1
ATOM 774 N N . LYS A 1 95 ? 0.577 -12.398 19.527 1.00 66.06 95 LYS A N 1
ATOM 775 C CA . LYS A 1 95 ? -0.385 -13.459 19.852 1.00 66.06 95 LYS A CA 1
ATOM 776 C C . LYS A 1 95 ? -1.620 -13.381 18.941 1.00 66.06 95 LYS A C 1
ATOM 778 O O . LYS A 1 95 ? -2.430 -12.474 19.088 1.00 66.06 95 LYS A O 1
ATOM 783 N N . GLY A 1 96 ? -1.762 -14.354 18.038 1.00 73.69 96 GLY A N 1
ATOM 784 C CA . GLY A 1 96 ? -2.945 -14.534 17.189 1.00 73.69 96 GLY A CA 1
ATOM 785 C C . GLY A 1 96 ? -2.949 -13.789 15.848 1.00 73.69 96 GLY A C 1
ATOM 786 O O . GLY A 1 96 ? -3.947 -13.886 15.138 1.00 73.69 96 GLY A O 1
ATOM 787 N N . ARG A 1 97 ? -1.878 -13.074 15.470 1.00 83.38 97 ARG A N 1
ATOM 788 C CA . ARG A 1 97 ? -1.793 -12.413 14.153 1.00 83.38 97 ARG A CA 1
ATOM 789 C C . ARG A 1 97 ? -1.340 -13.399 13.072 1.00 83.38 97 ARG A C 1
ATOM 791 O O . ARG A 1 97 ? -0.306 -14.042 13.263 1.00 83.38 97 ARG A O 1
ATOM 798 N N . PRO A 1 98 ? -2.050 -13.515 11.939 1.00 87.88 98 PRO A N 1
ATOM 799 C CA . PRO A 1 98 ? -1.538 -14.248 10.789 1.00 87.88 98 PRO A CA 1
ATOM 800 C C . PRO A 1 98 ? -0.375 -13.499 10.124 1.00 87.88 98 PRO A C 1
ATOM 802 O O . PRO A 1 98 ? -0.235 -12.283 10.263 1.00 87.88 98 PRO A O 1
ATOM 805 N N . PHE A 1 99 ? 0.433 -14.238 9.366 1.00 91.44 99 PHE A N 1
ATOM 806 C CA . PHE A 1 99 ? 1.393 -13.644 8.442 1.00 91.44 99 PHE A CA 1
ATOM 807 C C . PHE A 1 99 ? 0.682 -13.231 7.155 1.00 91.44 99 PHE A C 1
ATOM 809 O O . PHE A 1 99 ? -0.082 -14.009 6.583 1.00 91.44 99 PHE A O 1
ATOM 816 N N . PHE A 1 100 ? 0.958 -12.017 6.695 1.00 94.00 100 PHE A N 1
ATOM 817 C CA . PHE A 1 100 ? 0.445 -11.489 5.442 1.00 94.00 100 PHE A CA 1
ATOM 818 C C . PHE A 1 100 ? 1.436 -11.739 4.300 1.00 94.00 100 PHE A C 1
ATOM 820 O O . PHE A 1 100 ? 2.647 -11.594 4.509 1.00 94.00 100 PHE A O 1
ATOM 827 N N . PRO A 1 101 ? 0.953 -12.068 3.085 1.00 95.56 101 PRO A N 1
ATOM 828 C CA . PRO A 1 101 ? 1.775 -12.273 1.893 1.00 95.56 101 PRO A CA 1
ATOM 829 C C . PRO A 1 101 ? 2.273 -10.934 1.312 1.00 95.56 101 PRO A C 1
ATOM 831 O O . PRO A 1 101 ? 2.086 -10.642 0.133 1.00 95.56 101 PRO A O 1
ATOM 834 N N . ILE A 1 102 ? 2.885 -10.096 2.153 1.00 97.31 102 ILE A N 1
ATOM 835 C CA . ILE A 1 102 ? 3.523 -8.833 1.775 1.00 97.31 102 ILE A CA 1
ATOM 836 C C . ILE A 1 102 ? 5.031 -9.045 1.819 1.00 97.31 102 ILE A C 1
ATOM 838 O O . ILE A 1 102 ? 5.594 -9.346 2.873 1.00 97.31 102 ILE A O 1
ATOM 842 N N . VAL A 1 103 ? 5.677 -8.922 0.664 1.00 96.06 103 VAL A N 1
ATOM 843 C CA . VAL A 1 103 ? 7.088 -9.263 0.474 1.00 96.06 103 VAL A CA 1
ATOM 844 C C . VAL A 1 103 ? 7.825 -8.155 -0.258 1.00 96.06 103 VAL A C 1
ATOM 846 O O . VAL A 1 103 ? 7.236 -7.400 -1.024 1.00 96.06 103 VAL A O 1
ATOM 849 N N . GLN A 1 104 ? 9.138 -8.097 -0.069 1.00 95.19 104 GLN A N 1
ATOM 850 C CA . GLN A 1 104 ? 10.033 -7.263 -0.862 1.00 95.19 104 GLN A CA 1
ATOM 851 C C . GLN A 1 104 ? 11.156 -8.139 -1.407 1.00 95.19 104 GLN A C 1
ATOM 853 O O . GLN A 1 104 ? 11.818 -8.859 -0.659 1.00 95.19 104 GLN A O 1
ATOM 858 N N . ILE A 1 105 ? 11.391 -8.064 -2.715 1.00 94.19 105 ILE A N 1
ATOM 859 C CA . ILE A 1 105 ? 12.501 -8.754 -3.370 1.00 94.19 105 ILE A CA 1
ATOM 860 C C . ILE A 1 105 ? 13.587 -7.705 -3.603 1.00 94.19 105 ILE A C 1
ATOM 862 O O . ILE A 1 105 ? 13.551 -7.002 -4.604 1.00 94.19 105 ILE A O 1
ATOM 866 N N . LYS A 1 106 ? 14.557 -7.571 -2.689 1.00 88.50 106 LYS A N 1
ATOM 867 C CA . LYS A 1 106 ? 15.580 -6.505 -2.783 1.00 88.50 106 LYS A CA 1
ATOM 868 C C . LYS A 1 106 ? 16.296 -6.482 -4.136 1.00 88.50 106 LYS A C 1
ATOM 870 O O . LYS A 1 106 ? 16.492 -5.427 -4.726 1.00 88.50 106 LYS A O 1
ATOM 875 N N . TYR A 1 107 ? 16.625 -7.658 -4.668 1.00 91.88 107 TYR A N 1
ATOM 876 C CA . TYR A 1 107 ? 17.310 -7.764 -5.956 1.00 91.88 107 TYR A CA 1
ATOM 877 C C . TYR A 1 107 ? 16.433 -7.372 -7.160 1.00 91.88 107 TYR A C 1
ATOM 879 O O . TYR A 1 107 ? 16.967 -7.023 -8.210 1.00 91.88 107 TYR A O 1
ATOM 887 N N . LEU A 1 108 ? 15.101 -7.352 -7.013 1.00 92.62 108 LEU A N 1
ATOM 888 C CA . LEU A 1 108 ? 14.180 -6.919 -8.068 1.00 92.62 108 LEU A CA 1
ATOM 889 C C . LEU A 1 108 ? 14.428 -5.459 -8.464 1.00 92.62 108 LEU A C 1
ATOM 891 O O . LEU A 1 108 ? 14.329 -5.133 -9.642 1.00 92.62 108 LEU A O 1
ATOM 895 N N . HIS A 1 109 ? 14.817 -4.607 -7.508 1.00 91.38 109 HIS A N 1
ATOM 896 C CA . HIS A 1 109 ? 15.227 -3.225 -7.772 1.00 91.38 109 HIS A CA 1
ATOM 897 C C . HIS A 1 109 ? 16.334 -3.180 -8.833 1.00 91.38 109 HIS A C 1
ATOM 899 O O . HIS A 1 109 ? 16.172 -2.552 -9.877 1.00 91.38 109 HIS A O 1
ATOM 905 N N . ASN A 1 110 ? 17.406 -3.944 -8.608 1.00 90.62 110 ASN A N 1
ATOM 906 C CA . ASN A 1 110 ? 18.548 -4.022 -9.516 1.00 90.62 110 ASN A CA 1
ATOM 907 C C . ASN A 1 110 ? 18.161 -4.632 -10.866 1.00 90.62 110 ASN A C 1
ATOM 909 O O . ASN A 1 110 ? 18.569 -4.120 -11.903 1.00 90.62 110 ASN A O 1
ATOM 913 N N . MET A 1 111 ? 17.347 -5.693 -10.869 1.00 91.19 111 MET A N 1
ATOM 914 C CA . MET A 1 111 ? 16.872 -6.309 -12.112 1.00 91.19 111 MET A CA 1
ATOM 915 C C . MET A 1 111 ? 16.119 -5.300 -12.978 1.00 91.19 111 MET A C 1
ATOM 917 O O . MET A 1 111 ? 16.390 -5.204 -14.173 1.00 91.19 111 MET A O 1
ATOM 921 N N . ILE A 1 112 ? 15.208 -4.523 -12.390 1.00 91.62 112 ILE A N 1
ATOM 922 C CA . ILE A 1 112 ? 14.465 -3.491 -13.118 1.00 91.62 112 ILE A CA 1
ATOM 923 C C . ILE A 1 112 ? 15.421 -2.399 -13.598 1.00 91.62 112 ILE A C 1
ATOM 925 O O . ILE A 1 112 ? 15.362 -1.993 -14.759 1.00 91.62 112 ILE A O 1
ATOM 929 N N . ASP A 1 113 ? 16.327 -1.947 -12.730 1.00 89.62 113 ASP A N 1
ATOM 930 C CA . ASP A 1 113 ? 17.188 -0.820 -13.052 1.00 89.62 113 ASP A CA 1
ATOM 931 C C . ASP A 1 113 ? 18.225 -1.127 -14.133 1.00 89.62 113 ASP A C 1
ATOM 933 O O . ASP A 1 113 ? 18.503 -0.273 -14.974 1.00 89.62 113 ASP A O 1
ATOM 937 N N . SER A 1 114 ? 18.768 -2.344 -14.153 1.00 87.19 114 SER A N 1
ATOM 938 C CA . SER A 1 114 ? 19.709 -2.795 -15.182 1.00 87.19 114 SER A CA 1
ATOM 939 C C . SER A 1 114 ? 19.040 -3.075 -16.530 1.00 87.19 114 SER A C 1
ATOM 941 O O . SER A 1 114 ? 19.724 -3.124 -17.545 1.00 87.19 114 SER A O 1
ATOM 943 N N . ASN A 1 115 ? 17.714 -3.233 -16.566 1.00 78.62 115 ASN A N 1
ATOM 944 C CA . ASN A 1 115 ? 16.953 -3.485 -17.793 1.00 78.62 115 ASN A CA 1
ATOM 945 C C . ASN A 1 115 ? 16.272 -2.222 -18.361 1.00 78.62 115 ASN A C 1
ATOM 947 O O . ASN A 1 115 ? 15.442 -2.330 -19.267 1.00 78.62 115 ASN A O 1
ATOM 951 N N . LYS A 1 116 ? 16.647 -1.025 -17.876 1.00 68.00 116 LYS A N 1
ATOM 952 C CA . LYS A 1 116 ? 16.139 0.287 -18.335 1.00 68.00 116 LYS A CA 1
ATOM 953 C C . LYS A 1 116 ? 16.236 0.487 -19.850 1.00 68.00 116 LYS A C 1
ATOM 955 O O . LYS A 1 116 ? 15.326 1.047 -20.454 1.00 68.00 116 LYS A O 1
ATOM 960 N N . GLU A 1 117 ? 17.320 0.016 -20.460 1.00 59.00 117 GLU A N 1
ATOM 961 C CA . GLU A 1 117 ? 17.637 0.249 -21.877 1.00 59.00 117 GLU A CA 1
ATOM 962 C C . GLU A 1 117 ? 16.955 -0.753 -22.835 1.00 59.00 117 GLU A C 1
ATOM 96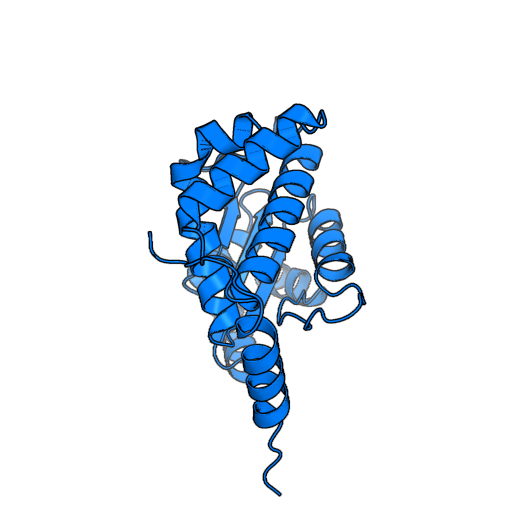4 O O . GLU A 1 117 ? 16.881 -0.508 -24.035 1.00 59.00 117 GLU A O 1
ATOM 969 N N . GLY A 1 118 ? 16.370 -1.845 -22.320 1.00 54.00 118 GLY A N 1
ATOM 970 C CA . GLY A 1 118 ? 15.655 -2.879 -23.093 1.00 54.00 118 GLY A CA 1
ATOM 971 C C . GLY A 1 118 ? 14.124 -2.772 -23.025 1.00 54.00 118 GLY A C 1
ATOM 972 O O . GLY A 1 118 ? 13.443 -3.798 -23.098 1.00 54.00 118 GLY A O 1
ATOM 973 N N . SER A 1 119 ? 13.625 -1.544 -22.833 1.00 59.78 119 SER A N 1
ATOM 974 C CA . SER A 1 119 ? 12.382 -1.055 -22.185 1.00 59.78 119 SER A CA 1
ATOM 975 C C . SER A 1 119 ? 11.067 -1.857 -22.229 1.00 59.78 119 SER A C 1
ATOM 977 O O . SER A 1 119 ? 10.183 -1.582 -21.421 1.00 59.78 119 SER A O 1
ATOM 979 N N . ILE A 1 120 ? 10.903 -2.856 -23.096 1.00 62.62 120 ILE A N 1
ATOM 980 C CA . ILE A 1 120 ? 9.700 -3.710 -23.146 1.00 62.62 120 ILE A CA 1
ATOM 981 C C . ILE A 1 120 ? 10.051 -5.185 -22.921 1.00 62.62 120 ILE A C 1
ATOM 983 O O . ILE A 1 120 ? 9.354 -5.888 -22.192 1.00 62.62 120 ILE A O 1
ATOM 987 N N . GLN A 1 121 ? 11.147 -5.667 -23.509 1.00 69.56 121 GLN A N 1
ATOM 988 C CA . GLN A 1 121 ? 11.541 -7.074 -23.413 1.00 69.56 121 GLN A CA 1
ATOM 989 C C . GLN A 1 121 ? 12.120 -7.403 -22.035 1.00 69.56 121 GLN A C 1
ATOM 991 O O . GLN A 1 121 ? 11.757 -8.424 -21.455 1.00 69.56 121 GLN A O 1
ATOM 996 N N . GLY A 1 122 ? 12.950 -6.517 -21.474 1.00 74.38 122 GLY A N 1
ATOM 997 C CA . GLY A 1 122 ? 13.528 -6.713 -20.140 1.00 74.38 122 GLY A CA 1
ATOM 998 C C . GLY A 1 122 ? 12.460 -6.751 -19.044 1.00 74.38 122 GLY A C 1
ATOM 999 O O . GLY A 1 122 ? 12.437 -7.665 -18.224 1.00 74.38 122 GLY A O 1
ATOM 1000 N N . PHE A 1 123 ? 11.503 -5.819 -19.082 1.00 86.69 123 PHE A N 1
ATOM 1001 C CA . PHE A 1 123 ? 10.365 -5.823 -18.156 1.00 86.69 123 PHE A CA 1
ATOM 1002 C C . PHE A 1 123 ? 9.491 -7.060 -18.318 1.00 86.69 123 PHE A C 1
ATOM 1004 O O . PHE A 1 123 ? 9.045 -7.618 -17.318 1.00 86.69 123 PHE A O 1
ATOM 1011 N N . LYS A 1 124 ? 9.291 -7.528 -19.555 1.00 88.19 124 LYS A N 1
ATOM 1012 C CA . LYS A 1 124 ? 8.537 -8.753 -19.805 1.00 88.19 124 LYS A CA 1
ATOM 1013 C C . LYS A 1 124 ? 9.185 -9.968 -19.141 1.00 88.19 124 LYS A C 1
ATOM 1015 O O . LYS A 1 124 ? 8.483 -10.697 -18.463 1.00 88.19 124 LYS A O 1
ATOM 1020 N N . LEU A 1 125 ? 10.501 -10.154 -19.257 1.00 90.25 125 LEU A N 1
ATOM 1021 C CA . LEU A 1 125 ? 11.185 -11.292 -18.626 1.00 90.25 125 LEU A CA 1
ATOM 1022 C C . LEU A 1 125 ? 11.070 -11.271 -17.096 1.00 90.25 125 LEU A C 1
ATOM 1024 O O . LEU A 1 125 ? 10.854 -12.309 -16.472 1.00 90.25 125 LEU A O 1
ATOM 1028 N N . ILE A 1 126 ? 11.183 -10.085 -16.490 1.00 92.69 126 ILE A N 1
ATOM 1029 C CA . ILE A 1 126 ? 10.988 -9.917 -15.044 1.00 92.69 126 ILE A CA 1
ATOM 1030 C C . ILE A 1 126 ? 9.536 -10.241 -14.669 1.00 92.69 126 ILE A C 1
ATOM 1032 O O . ILE A 1 126 ? 9.301 -10.939 -13.685 1.00 92.69 126 ILE A O 1
ATOM 1036 N N . LYS A 1 127 ? 8.564 -9.772 -15.457 1.00 91.69 127 LYS A N 1
ATOM 1037 C CA . LYS A 1 127 ? 7.143 -10.062 -15.245 1.00 91.69 127 LYS A CA 1
ATOM 1038 C C . LYS A 1 127 ? 6.843 -11.557 -15.378 1.00 91.69 127 LYS A C 1
ATOM 1040 O O . LYS A 1 127 ? 6.237 -12.114 -14.476 1.00 91.69 127 LYS A O 1
ATOM 1045 N N . ASP A 1 128 ? 7.332 -12.211 -16.429 1.00 93.00 128 ASP A N 1
ATOM 1046 C CA . ASP A 1 128 ? 7.151 -13.648 -16.664 1.00 93.00 128 ASP A CA 1
ATOM 1047 C C . ASP A 1 128 ? 7.715 -14.470 -15.488 1.00 93.00 128 ASP A C 1
ATOM 1049 O O . ASP A 1 128 ? 7.103 -15.439 -15.043 1.00 93.00 128 ASP A O 1
ATOM 1053 N N . MET A 1 129 ? 8.855 -14.056 -14.920 1.00 94.31 129 MET A N 1
ATOM 1054 C CA . MET A 1 129 ? 9.400 -14.662 -13.701 1.00 94.31 129 MET A CA 1
ATOM 1055 C C . MET A 1 129 ? 8.453 -14.507 -12.503 1.00 94.31 129 MET A C 1
ATOM 1057 O O . MET A 1 129 ? 8.221 -15.477 -11.784 1.00 94.31 129 MET A O 1
ATOM 1061 N N . LEU A 1 130 ? 7.904 -13.312 -12.277 1.00 95.19 130 LEU A N 1
ATOM 1062 C CA . LEU A 1 130 ? 6.965 -13.070 -11.178 1.00 95.19 130 LEU A CA 1
ATOM 1063 C C . LEU A 1 130 ? 5.649 -13.837 -11.365 1.00 95.19 130 LEU A C 1
ATOM 1065 O O . LEU A 1 130 ? 5.155 -14.407 -10.395 1.00 95.19 130 LEU A O 1
ATOM 1069 N N . ASP A 1 131 ? 5.143 -13.925 -12.596 1.00 94.81 131 ASP A N 1
ATOM 1070 C CA . ASP A 1 131 ? 3.958 -14.709 -12.963 1.00 94.81 131 ASP A CA 1
ATOM 1071 C C . ASP A 1 131 ? 4.172 -16.220 -12.703 1.00 94.81 131 ASP A C 1
ATOM 1073 O O . ASP A 1 131 ? 3.233 -16.930 -12.349 1.00 94.81 131 ASP A O 1
ATOM 1077 N N . MET A 1 132 ? 5.409 -16.728 -12.818 1.00 95.44 132 MET A N 1
ATOM 1078 C CA . MET A 1 132 ? 5.752 -18.104 -12.417 1.00 95.44 132 MET A CA 1
ATOM 1079 C C . MET A 1 132 ? 5.824 -18.292 -10.894 1.00 95.44 132 MET A C 1
ATOM 1081 O O . MET A 1 132 ? 5.596 -19.397 -10.401 1.00 95.44 132 MET A O 1
ATOM 1085 N N . MET A 1 133 ? 6.181 -17.245 -10.146 1.00 94.50 133 MET A N 1
ATOM 1086 C CA . MET A 1 133 ? 6.354 -17.307 -8.690 1.00 94.50 133 MET A CA 1
ATOM 1087 C C . MET A 1 133 ? 5.040 -17.125 -7.925 1.00 94.50 133 MET A C 1
ATOM 1089 O O . MET A 1 133 ? 4.853 -17.746 -6.878 1.00 94.50 133 MET A O 1
ATOM 1093 N N . TYR A 1 134 ? 4.147 -16.268 -8.419 1.00 94.00 134 TYR A N 1
ATOM 1094 C CA . TYR A 1 134 ? 2.938 -15.851 -7.717 1.00 94.00 134 TYR A CA 1
ATOM 1095 C C . TYR A 1 134 ? 1.703 -16.040 -8.595 1.00 94.00 134 TYR A C 1
ATOM 1097 O O . TYR A 1 134 ? 1.637 -15.540 -9.710 1.00 94.00 134 TYR A O 1
ATOM 1105 N N . SER A 1 135 ? 0.670 -16.689 -8.052 1.00 90.50 135 SER A N 1
ATOM 1106 C CA . SER A 1 135 ? -0.597 -16.899 -8.765 1.00 90.50 135 SER A CA 1
ATOM 1107 C C . SER A 1 135 ? -1.426 -15.622 -8.930 1.00 90.50 135 SER A C 1
ATOM 1109 O O . SER A 1 135 ? -2.174 -15.487 -9.892 1.00 90.50 135 SER A O 1
ATOM 1111 N N . ASN A 1 136 ? -1.343 -14.708 -7.961 1.00 95.06 136 ASN A N 1
ATOM 1112 C CA . ASN A 1 136 ? -2.024 -13.419 -7.978 1.00 95.06 136 ASN A CA 1
ATOM 1113 C C . ASN A 1 136 ? -1.226 -12.435 -7.119 1.00 95.06 136 ASN A C 1
ATOM 1115 O O . ASN A 1 136 ? -1.143 -12.608 -5.899 1.00 95.06 136 ASN A O 1
ATOM 1119 N N . TYR A 1 137 ? -0.636 -11.417 -7.737 1.00 96.88 137 TYR A N 1
ATOM 1120 C CA . TYR A 1 137 ? 0.155 -10.415 -7.035 1.00 96.88 137 TYR A CA 1
ATOM 1121 C C . TYR A 1 137 ? -0.180 -9.004 -7.511 1.00 96.88 137 TYR A C 1
ATOM 1123 O O . TYR A 1 137 ? -0.649 -8.795 -8.626 1.00 96.88 137 TYR A O 1
ATOM 1131 N N . ARG A 1 138 ? 0.068 -8.029 -6.640 1.00 97.50 138 ARG A N 1
ATOM 1132 C CA . ARG A 1 138 ? -0.028 -6.602 -6.948 1.00 97.50 138 ARG A CA 1
ATOM 1133 C C . ARG A 1 138 ? 1.211 -5.898 -6.436 1.00 97.50 138 ARG A C 1
ATOM 1135 O O . ARG A 1 138 ? 1.774 -6.289 -5.411 1.00 97.50 138 ARG A O 1
ATOM 1142 N N . PHE A 1 139 ? 1.624 -4.847 -7.127 1.00 97.19 139 PHE A N 1
ATOM 1143 C CA . PHE A 1 139 ? 2.705 -4.007 -6.633 1.00 97.19 139 PHE A CA 1
ATOM 1144 C C . PHE A 1 139 ? 2.187 -2.994 -5.626 1.00 97.19 139 PHE A C 1
ATOM 1146 O O . PHE A 1 139 ? 1.147 -2.379 -5.845 1.00 97.19 139 PHE A O 1
ATOM 1153 N N . TRP A 1 140 ? 2.952 -2.783 -4.560 1.00 97.69 140 TRP A N 1
ATOM 1154 C CA . TRP A 1 140 ? 2.846 -1.600 -3.722 1.00 97.69 140 TRP A CA 1
ATOM 1155 C C . TRP A 1 140 ? 4.084 -0.740 -3.949 1.00 97.69 140 TRP A C 1
ATOM 1157 O O . TRP A 1 140 ? 5.157 -1.043 -3.432 1.00 97.69 140 TRP A O 1
ATOM 1167 N N . TYR A 1 141 ? 3.943 0.299 -4.770 1.00 96.75 141 TYR A N 1
ATOM 1168 C CA . TYR A 1 141 ? 5.043 1.209 -5.072 1.00 96.75 141 TYR A CA 1
ATOM 1169 C C . TYR A 1 141 ? 5.053 2.402 -4.115 1.00 96.75 141 TYR A C 1
ATOM 1171 O O . TYR A 1 141 ? 4.011 3.037 -3.956 1.00 96.75 141 TYR A O 1
ATOM 1179 N N . ILE A 1 142 ? 6.209 2.754 -3.548 1.00 97.00 142 ILE A N 1
ATOM 1180 C CA . ILE A 1 142 ? 6.394 3.969 -2.739 1.00 97.00 142 ILE A CA 1
ATOM 1181 C C . ILE A 1 142 ? 7.628 4.748 -3.204 1.00 97.00 142 ILE A C 1
ATOM 1183 O O . ILE A 1 142 ? 8.743 4.230 -3.167 1.00 97.00 142 ILE A O 1
ATOM 1187 N N . GLY A 1 143 ? 7.451 6.012 -3.584 1.00 96.19 143 GLY A N 1
ATOM 1188 C CA . GLY A 1 143 ? 8.576 6.895 -3.901 1.00 96.19 143 GLY A CA 1
ATOM 1189 C C . GLY A 1 143 ? 8.288 7.875 -5.029 1.00 96.19 143 GLY A C 1
ATOM 1190 O O . GLY A 1 143 ? 7.159 8.018 -5.496 1.00 96.19 143 GLY A O 1
ATOM 1191 N N . LYS A 1 144 ? 9.327 8.551 -5.517 1.00 94.69 144 LYS A N 1
ATOM 1192 C CA . LYS A 1 144 ? 9.244 9.391 -6.718 1.00 94.69 144 LYS A CA 1
ATOM 1193 C C . LYS A 1 144 ? 9.016 8.558 -7.968 1.00 94.69 144 LYS A C 1
ATOM 1195 O O . LYS A 1 144 ? 9.327 7.373 -8.010 1.00 94.69 144 LYS A O 1
ATOM 1200 N N . LYS A 1 145 ? 8.530 9.192 -9.033 1.00 92.56 145 LYS A N 1
ATOM 1201 C CA . LYS A 1 145 ? 8.474 8.549 -10.347 1.00 92.56 145 LYS A CA 1
ATOM 1202 C C . LYS A 1 145 ? 9.886 8.185 -10.830 1.00 92.56 145 LYS A C 1
ATOM 1204 O O . LYS A 1 145 ? 10.747 9.053 -10.947 1.00 92.56 145 LYS A O 1
ATOM 1209 N N . ASN A 1 146 ? 10.096 6.908 -11.129 1.00 91.50 146 ASN A N 1
ATOM 1210 C CA . ASN A 1 146 ? 11.302 6.365 -11.749 1.00 91.50 146 ASN A CA 1
ATOM 1211 C C . ASN A 1 146 ? 10.927 5.133 -12.603 1.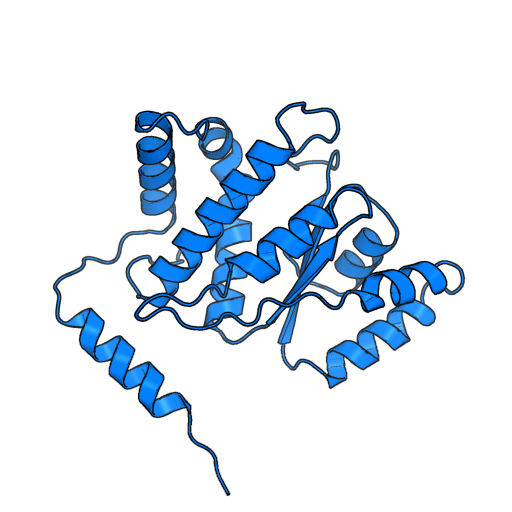00 91.50 146 ASN A C 1
ATOM 1213 O O . ASN A 1 146 ? 9.758 4.763 -12.708 1.00 91.50 146 ASN A O 1
ATOM 1217 N N . THR A 1 147 ? 11.929 4.455 -13.161 1.00 91.75 147 THR A N 1
ATOM 1218 C CA . THR A 1 147 ? 11.754 3.209 -13.924 1.00 91.75 147 THR A CA 1
ATOM 1219 C C . THR A 1 147 ? 10.988 2.128 -13.157 1.00 91.75 147 THR A C 1
ATOM 1221 O O . THR A 1 147 ? 10.186 1.408 -13.746 1.00 91.75 147 THR A O 1
ATOM 1224 N N . ARG A 1 148 ? 11.214 2.002 -11.845 1.00 93.12 148 ARG A N 1
ATOM 1225 C CA . ARG A 1 148 ? 10.542 1.015 -10.991 1.00 93.12 148 ARG A CA 1
ATOM 1226 C C . ARG A 1 148 ? 9.049 1.331 -10.859 1.00 93.12 148 ARG A C 1
ATOM 1228 O O . ARG A 1 148 ? 8.231 0.418 -10.941 1.00 93.12 148 ARG A O 1
ATOM 1235 N N . ALA A 1 149 ? 8.690 2.612 -10.750 1.00 93.00 149 ALA A N 1
ATOM 1236 C CA . ALA A 1 149 ? 7.299 3.067 -10.785 1.00 93.00 149 ALA A CA 1
ATOM 1237 C C . ALA A 1 149 ? 6.618 2.704 -12.114 1.00 93.00 149 ALA A C 1
ATOM 1239 O O . ALA A 1 149 ? 5.504 2.179 -12.119 1.00 93.00 149 ALA A O 1
ATOM 1240 N N . ASP A 1 150 ? 7.300 2.956 -13.237 1.00 91.25 150 ASP A N 1
ATOM 1241 C CA . ASP A 1 150 ? 6.783 2.645 -14.573 1.00 91.25 150 ASP A CA 1
ATOM 1242 C C . ASP A 1 150 ? 6.622 1.127 -14.764 1.00 91.25 150 ASP A C 1
ATOM 1244 O O . ASP A 1 150 ? 5.590 0.670 -15.253 1.00 91.25 150 ASP A O 1
ATOM 1248 N N . PHE A 1 151 ? 7.589 0.325 -14.308 1.00 92.50 151 PHE A N 1
ATOM 1249 C CA . PHE A 1 151 ? 7.500 -1.137 -14.301 1.00 92.50 151 PHE A CA 1
ATOM 1250 C C . PHE A 1 151 ? 6.284 -1.640 -13.508 1.00 92.50 151 PHE A C 1
ATOM 1252 O O . PHE A 1 151 ? 5.512 -2.463 -14.006 1.00 92.50 151 PHE A O 1
ATOM 1259 N N . ALA A 1 152 ? 6.080 -1.119 -12.294 1.00 93.12 152 ALA A N 1
ATOM 1260 C CA . ALA A 1 152 ? 4.968 -1.510 -11.435 1.00 93.12 152 ALA A CA 1
ATOM 1261 C C . ALA A 1 152 ? 3.607 -1.160 -12.058 1.00 93.12 152 ALA A C 1
ATOM 1263 O O . ALA A 1 152 ? 2.710 -2.001 -12.069 1.00 93.12 152 ALA A O 1
ATOM 1264 N N . LYS A 1 153 ? 3.473 0.039 -12.641 1.00 90.88 153 LYS A N 1
ATOM 1265 C CA . LYS A 1 153 ? 2.256 0.481 -13.343 1.00 90.88 153 LYS A CA 1
ATOM 1266 C C . LYS A 1 153 ? 1.948 -0.351 -14.583 1.00 90.88 153 LYS A C 1
ATOM 1268 O O . LYS A 1 153 ? 0.803 -0.727 -14.805 1.00 90.88 153 LYS A O 1
ATOM 1273 N N . ASN A 1 154 ? 2.967 -0.656 -15.384 1.00 89.19 154 ASN A N 1
ATOM 1274 C CA . ASN A 1 154 ? 2.803 -1.442 -16.608 1.00 89.19 154 ASN A CA 1
ATOM 1275 C C . ASN A 1 154 ? 2.481 -2.918 -16.331 1.00 89.19 154 ASN A C 1
ATOM 1277 O O . ASN A 1 154 ? 2.023 -3.626 -17.225 1.00 89.19 154 ASN A O 1
ATOM 1281 N N . SER A 1 155 ? 2.717 -3.387 -15.105 1.00 85.56 155 SER A N 1
ATOM 1282 C CA . SER A 1 155 ? 2.448 -4.769 -14.712 1.00 85.56 155 SER A CA 1
ATOM 1283 C C . SER A 1 155 ? 0.985 -5.034 -14.342 1.00 85.56 155 SER A C 1
ATOM 1285 O O . SER A 1 155 ? 0.605 -6.200 -14.262 1.00 85.56 155 SER A O 1
ATOM 1287 N N . GLY A 1 156 ? 0.163 -3.994 -14.158 1.00 85.00 156 GLY A N 1
ATOM 1288 C CA . GLY A 1 156 ? -1.276 -4.117 -13.916 1.00 85.00 156 GLY A CA 1
ATOM 1289 C C . GLY A 1 156 ? -1.764 -3.324 -12.705 1.00 85.00 156 GLY A C 1
ATOM 1290 O O . GLY A 1 156 ? -1.245 -2.256 -12.382 1.00 85.00 156 GLY A O 1
ATOM 1291 N N . GLU A 1 157 ? -2.800 -3.843 -12.046 1.00 88.62 157 GLU A N 1
ATOM 1292 C CA . GLU A 1 157 ? -3.363 -3.228 -10.843 1.00 88.62 157 GLU A CA 1
ATOM 1293 C C . GLU A 1 157 ? -2.367 -3.254 -9.676 1.00 88.62 157 GLU A C 1
ATOM 1295 O O . GLU A 1 157 ? -1.624 -4.215 -9.464 1.00 88.62 157 GLU A O 1
ATOM 1300 N N . GLY A 1 158 ? -2.380 -2.197 -8.872 1.00 93.31 158 GLY A N 1
ATOM 1301 C CA . GLY A 1 158 ? -1.498 -2.072 -7.724 1.00 93.31 158 GLY A CA 1
ATOM 1302 C C . GLY A 1 158 ? -1.872 -0.905 -6.830 1.00 93.31 158 GLY A C 1
ATOM 1303 O O . GLY A 1 158 ? -2.831 -0.175 -7.084 1.00 93.31 158 GLY A O 1
ATOM 1304 N N . TRP A 1 159 ? -1.098 -0.745 -5.765 1.00 95.31 159 TRP A N 1
ATOM 1305 C CA . TRP A 1 159 ? -1.214 0.352 -4.824 1.00 95.31 159 TRP A CA 1
ATOM 1306 C C . TRP A 1 159 ? -0.015 1.281 -4.984 1.00 95.31 159 TRP A C 1
ATOM 1308 O O . TRP A 1 159 ? 1.110 0.944 -4.629 1.00 95.31 159 TRP A O 1
ATOM 1318 N N . PHE A 1 160 ? -0.234 2.450 -5.576 1.00 94.12 160 PHE A N 1
ATOM 1319 C CA . PHE A 1 160 ? 0.862 3.317 -6.000 1.00 94.12 160 PHE A CA 1
ATOM 1320 C C . PHE A 1 160 ? 0.872 4.612 -5.191 1.00 94.12 160 PHE A C 1
ATOM 1322 O O . PHE A 1 160 ? -0.023 5.446 -5.311 1.00 94.12 160 PHE A O 1
ATOM 1329 N N . TRP A 1 161 ? 1.898 4.783 -4.364 1.00 94.31 161 TRP A N 1
ATOM 1330 C CA . TRP A 1 161 ? 2.191 5.995 -3.603 1.00 94.31 161 TRP A CA 1
ATOM 1331 C C . TRP A 1 161 ? 3.324 6.743 -4.300 1.00 94.31 161 TRP A C 1
ATOM 1333 O O . TRP A 1 161 ? 4.471 6.740 -3.851 1.00 94.31 161 TRP A O 1
ATOM 1343 N N . ILE A 1 162 ? 2.998 7.330 -5.449 1.00 93.69 162 ILE A N 1
ATOM 1344 C CA . ILE A 1 162 ? 3.963 8.078 -6.253 1.00 93.69 162 ILE A CA 1
ATOM 1345 C C . ILE A 1 162 ? 3.960 9.525 -5.789 1.00 93.69 162 ILE A C 1
ATOM 1347 O O . ILE A 1 162 ? 2.913 10.153 -5.729 1.00 93.69 162 ILE A O 1
ATOM 1351 N N . PHE A 1 163 ? 5.118 10.061 -5.430 1.00 93.56 163 PHE A N 1
ATOM 1352 C CA . PHE A 1 163 ? 5.195 11.440 -4.957 1.00 93.56 163 PHE A CA 1
ATOM 1353 C C . PHE A 1 163 ? 5.069 12.420 -6.117 1.00 93.56 163 PHE A C 1
ATOM 1355 O O . PHE A 1 163 ? 5.567 12.158 -7.214 1.00 93.56 163 PHE A O 1
ATOM 1362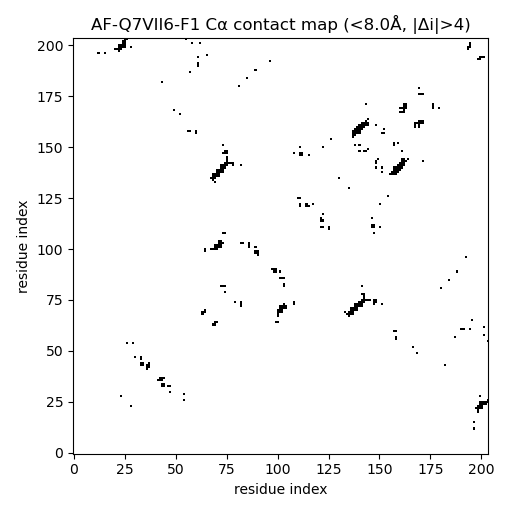 N N . ASP A 1 164 ? 4.446 13.565 -5.842 1.00 87.75 164 ASP A N 1
ATOM 1363 C CA . ASP A 1 164 ? 4.315 14.700 -6.764 1.00 87.75 164 ASP A CA 1
ATOM 1364 C C . ASP A 1 164 ? 3.521 14.402 -8.057 1.00 87.75 164 ASP A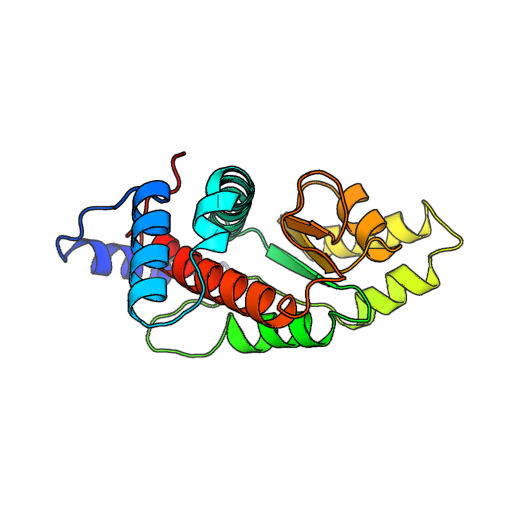 C 1
ATOM 1366 O O . ASP A 1 164 ? 3.511 15.213 -8.983 1.00 87.75 164 ASP A O 1
ATOM 1370 N N . GLU A 1 165 ? 2.835 13.257 -8.143 1.00 82.00 165 GLU A N 1
ATOM 1371 C CA . GLU A 1 165 ? 1.953 12.925 -9.267 1.00 82.00 165 GLU A CA 1
ATOM 1372 C C . GLU A 1 165 ? 0.510 13.389 -8.988 1.00 82.00 165 GLU A C 1
ATOM 1374 O O . GLU A 1 165 ? 0.073 13.479 -7.838 1.00 82.00 165 GLU A O 1
ATOM 1379 N N . ASN A 1 166 ? -0.251 13.712 -10.038 1.00 62.59 166 ASN A N 1
ATOM 1380 C CA . ASN A 1 166 ? -1.628 14.200 -9.911 1.00 62.59 166 ASN A CA 1
ATOM 1381 C C . ASN A 1 166 ? -2.483 13.268 -9.027 1.00 62.59 166 ASN A C 1
ATOM 1383 O O . ASN A 1 166 ? -2.441 12.051 -9.183 1.00 62.59 166 ASN A O 1
ATOM 1387 N N . ASN A 1 167 ? -3.287 13.850 -8.128 1.00 59.81 167 ASN A N 1
ATOM 1388 C CA . ASN A 1 167 ? -4.132 13.158 -7.138 1.00 59.81 167 ASN A CA 1
ATOM 1389 C C . ASN A 1 167 ? -3.393 12.412 -6.013 1.00 59.81 167 ASN A C 1
ATOM 1391 O O . ASN A 1 167 ? -4.032 11.697 -5.241 1.00 59.81 167 ASN A O 1
ATOM 1395 N N . THR A 1 168 ? -2.084 12.600 -5.857 1.00 64.00 168 THR A N 1
ATOM 1396 C CA . THR A 1 168 ? -1.339 12.009 -4.738 1.00 64.00 168 THR A CA 1
ATOM 1397 C C . THR A 1 168 ? -1.316 12.971 -3.549 1.00 64.00 168 THR A C 1
ATOM 1399 O O . THR A 1 168 ? -1.238 14.190 -3.693 1.00 64.00 168 THR A O 1
ATOM 1402 N N . PHE A 1 169 ? -1.465 12.434 -2.338 1.00 76.75 169 PHE A N 1
ATOM 1403 C CA . PHE A 1 169 ? -1.455 13.218 -1.094 1.00 76.75 169 PHE A CA 1
ATOM 1404 C C . PHE A 1 169 ? -0.050 13.337 -0.474 1.00 76.75 169 PHE A C 1
ATOM 1406 O O . PHE A 1 169 ? 0.098 13.893 0.617 1.00 76.75 169 PHE A O 1
ATOM 1413 N N . LEU A 1 170 ? 0.967 12.801 -1.155 1.00 87.12 170 LEU A N 1
ATOM 1414 C CA . LEU A 1 170 ? 2.358 12.764 -0.717 1.00 87.12 170 LEU A CA 1
ATOM 1415 C C . LEU A 1 170 ? 3.193 13.658 -1.629 1.00 87.12 170 LEU A C 1
ATOM 1417 O O . LEU A 1 170 ? 3.274 13.429 -2.834 1.00 87.12 170 LEU A O 1
ATOM 1421 N N . SER A 1 171 ? 3.809 14.670 -1.027 1.00 87.94 171 SER A N 1
ATOM 1422 C CA . SER A 1 171 ? 4.757 15.552 -1.699 1.00 87.94 171 SER A CA 1
ATOM 1423 C C . SER A 1 171 ? 6.169 15.182 -1.280 1.00 87.94 171 SER A C 1
ATOM 1425 O O . SER A 1 171 ? 6.430 14.967 -0.096 1.00 87.94 171 SER A O 1
ATOM 1427 N N . SER A 1 172 ? 7.097 15.161 -2.230 1.00 88.38 172 SER A N 1
ATOM 1428 C CA . SER A 1 172 ? 8.506 14.925 -1.923 1.00 88.38 172 SER A CA 1
ATOM 1429 C C . SER A 1 172 ? 9.209 16.112 -1.269 1.00 88.38 172 SER A C 1
ATOM 1431 O O . SER A 1 172 ? 10.326 15.960 -0.777 1.00 88.38 172 SER A O 1
ATOM 1433 N N . THR A 1 173 ? 8.577 17.287 -1.276 1.00 89.00 173 THR A N 1
ATOM 1434 C CA . THR A 1 173 ? 9.058 18.500 -0.600 1.00 89.00 173 THR A CA 1
ATOM 1435 C C . THR A 1 173 ? 8.476 18.670 0.801 1.00 89.00 173 THR A C 1
ATOM 1437 O O . THR A 1 173 ? 8.806 19.636 1.483 1.00 89.00 173 THR A O 1
ATOM 1440 N N . ASP A 1 174 ? 7.605 17.758 1.237 1.00 90.25 174 ASP A N 1
ATOM 1441 C CA . ASP A 1 174 ? 7.013 17.802 2.569 1.00 90.25 174 ASP A CA 1
ATOM 1442 C C . ASP A 1 174 ? 8.025 17.346 3.625 1.00 90.25 174 ASP A C 1
ATOM 1444 O O . ASP A 1 174 ? 8.420 16.182 3.665 1.00 90.25 174 ASP A O 1
ATOM 1448 N N . GLU A 1 175 ? 8.402 18.250 4.528 1.00 91.81 175 GLU A N 1
ATOM 1449 C CA . GLU A 1 175 ? 9.294 17.951 5.656 1.00 91.81 175 GLU A CA 1
ATOM 1450 C C . GLU A 1 175 ? 8.745 16.847 6.575 1.00 91.81 175 GLU A C 1
ATOM 1452 O O . GLU A 1 175 ? 9.502 16.187 7.284 1.00 91.81 175 GLU A O 1
ATOM 1457 N N . LYS A 1 176 ? 7.426 16.618 6.563 1.00 92.50 176 LYS A N 1
ATOM 1458 C CA . LYS A 1 176 ? 6.746 15.589 7.360 1.00 92.50 176 LYS A CA 1
ATOM 1459 C C . LYS A 1 176 ? 6.481 14.302 6.577 1.00 92.50 176 LYS A C 1
ATOM 1461 O O . LYS A 1 176 ? 5.744 13.448 7.072 1.00 92.50 176 LYS A O 1
ATOM 1466 N N . LEU A 1 177 ? 7.054 14.133 5.383 1.00 93.69 177 LEU A N 1
ATOM 1467 C CA . LEU A 1 177 ? 6.810 12.975 4.517 1.00 93.69 177 LEU A CA 1
ATOM 1468 C C . LEU A 1 177 ? 7.032 11.638 5.234 1.00 93.69 177 LEU A C 1
ATOM 1470 O O . LEU A 1 177 ? 6.147 10.784 5.215 1.00 93.69 177 LEU A O 1
ATOM 1474 N N . ASP A 1 178 ? 8.161 11.471 5.921 1.00 94.56 178 ASP A N 1
ATOM 1475 C CA . ASP A 1 178 ? 8.491 10.217 6.611 1.00 94.56 178 ASP A CA 1
ATOM 1476 C C . ASP A 1 178 ? 7.456 9.879 7.689 1.00 94.56 178 ASP A C 1
ATOM 1478 O O . ASP A 1 178 ? 6.988 8.744 7.809 1.00 94.56 178 ASP A O 1
ATOM 1482 N N . TYR A 1 179 ? 7.021 10.895 8.435 1.00 93.25 179 TYR A N 1
ATOM 1483 C CA . TYR A 1 179 ? 5.961 10.752 9.423 1.00 93.25 179 TYR A CA 1
ATOM 1484 C C . TYR A 1 179 ? 4.628 10.351 8.775 1.00 93.25 179 TYR A C 1
ATOM 1486 O O . TYR A 1 179 ? 3.905 9.499 9.306 1.00 93.25 179 TYR A O 1
ATOM 1494 N N . LYS A 1 180 ? 4.300 10.928 7.614 1.00 93.69 180 LYS A N 1
ATOM 1495 C CA . LYS A 1 180 ? 3.099 10.568 6.856 1.00 93.69 180 LYS A CA 1
ATOM 1496 C C . LYS A 1 180 ? 3.145 9.116 6.389 1.00 93.69 180 LYS A C 1
ATOM 1498 O O . LYS A 1 180 ? 2.172 8.396 6.602 1.00 93.69 180 LYS A O 1
ATOM 1503 N N . LEU A 1 181 ? 4.272 8.668 5.837 1.00 95.75 181 LEU A N 1
ATOM 1504 C CA . LEU A 1 181 ? 4.485 7.280 5.413 1.00 95.75 181 LEU A CA 1
ATOM 1505 C C . LEU A 1 181 ? 4.273 6.300 6.575 1.00 95.75 181 LEU A C 1
ATOM 1507 O O . LEU A 1 181 ? 3.476 5.365 6.464 1.00 95.75 181 LEU A O 1
ATOM 1511 N N . LEU A 1 182 ? 4.900 6.564 7.725 1.00 95.75 182 LEU A N 1
ATOM 1512 C CA . LEU A 1 182 ? 4.729 5.756 8.936 1.00 95.75 182 LEU A CA 1
ATOM 1513 C C . LEU A 1 182 ? 3.275 5.730 9.424 1.00 95.75 182 LEU A C 1
ATOM 1515 O O . LEU A 1 182 ? 2.777 4.682 9.836 1.00 95.75 182 LEU A O 1
ATOM 1519 N N . SER A 1 183 ? 2.590 6.872 9.382 1.00 93.12 183 SER A N 1
ATOM 1520 C CA . SER A 1 183 ? 1.199 6.989 9.835 1.00 93.12 183 SER A CA 1
ATOM 1521 C C . SER A 1 183 ? 0.242 6.191 8.947 1.00 93.12 183 SER A C 1
ATOM 1523 O O . SER A 1 183 ? -0.600 5.456 9.463 1.00 93.12 183 SER A O 1
ATOM 1525 N N . LEU A 1 184 ? 0.411 6.258 7.623 1.00 94.75 184 LEU A N 1
ATOM 1526 C CA . LEU A 1 184 ? -0.385 5.472 6.675 1.00 94.75 184 LEU A CA 1
ATOM 1527 C C . LEU A 1 184 ? -0.142 3.977 6.836 1.00 94.75 184 LEU A C 1
ATOM 1529 O O . LEU A 1 184 ? -1.100 3.208 6.843 1.00 94.75 184 LEU A O 1
ATOM 1533 N N . PHE A 1 185 ? 1.118 3.564 7.000 1.00 96.25 185 PHE A N 1
ATOM 1534 C CA . PHE A 1 185 ? 1.438 2.161 7.237 1.00 96.25 185 PHE A CA 1
ATOM 1535 C C . PHE A 1 185 ? 0.780 1.653 8.521 1.00 96.25 185 PHE A C 1
ATOM 1537 O O . PHE A 1 185 ? 0.117 0.627 8.487 1.00 96.25 185 PHE A O 1
ATOM 1544 N N . LYS A 1 186 ? 0.882 2.382 9.639 1.00 94.50 186 LYS A N 1
ATOM 1545 C CA . LYS A 1 186 ? 0.235 1.990 10.906 1.00 94.50 186 LYS A CA 1
ATOM 1546 C C . LYS A 1 186 ? -1.288 1.928 10.800 1.00 94.50 186 LYS A C 1
ATOM 1548 O O . LYS A 1 186 ? -1.928 1.129 11.484 1.00 94.50 186 LYS A O 1
ATOM 1553 N N . LEU A 1 187 ? -1.889 2.797 9.992 1.00 95.25 187 LEU A N 1
ATOM 1554 C CA . LEU A 1 187 ? -3.322 2.758 9.724 1.00 95.25 187 LEU A CA 1
ATOM 1555 C C . LEU A 1 187 ? -3.695 1.518 8.904 1.00 95.25 187 LEU A C 1
ATOM 1557 O O . LEU A 1 187 ? -4.591 0.784 9.310 1.00 95.25 187 LEU A O 1
ATOM 1561 N N . PHE A 1 188 ? -2.959 1.242 7.828 1.00 96.50 188 PHE A N 1
ATOM 1562 C CA . PHE A 1 188 ? -3.117 0.040 7.008 1.00 96.50 188 PHE A CA 1
ATOM 1563 C C . PHE A 1 188 ? -2.900 -1.254 7.807 1.00 96.50 188 PHE A C 1
ATOM 1565 O O . PHE A 1 188 ? -3.711 -2.169 7.712 1.00 96.50 188 PHE A O 1
ATOM 1572 N N . ASP A 1 189 ? -1.863 -1.306 8.645 1.00 95.56 189 ASP A N 1
ATOM 1573 C CA . ASP A 1 189 ? -1.519 -2.448 9.499 1.00 95.56 189 ASP A CA 1
ATOM 1574 C C . ASP A 1 189 ? -2.647 -2.815 10.472 1.00 95.56 189 ASP A C 1
ATOM 1576 O O . ASP A 1 189 ? -2.964 -3.988 10.674 1.00 95.56 189 ASP A O 1
ATOM 1580 N N . ARG A 1 190 ? -3.299 -1.797 11.045 1.00 94.50 190 ARG A N 1
ATOM 1581 C CA . ARG A 1 190 ? -4.492 -1.986 11.876 1.00 94.50 190 ARG A CA 1
ATOM 1582 C C . ARG A 1 190 ? -5.692 -2.402 11.033 1.00 94.50 190 ARG A C 1
ATOM 1584 O O . ARG A 1 190 ? -6.399 -3.326 11.419 1.00 94.50 190 ARG A O 1
ATOM 1591 N N . ALA A 1 191 ? -5.905 -1.756 9.888 1.00 95.69 191 ALA A N 1
ATOM 1592 C CA . ALA A 1 191 ? -7.058 -2.011 9.029 1.00 95.69 191 ALA A CA 1
ATOM 1593 C C . ALA A 1 191 ? -7.083 -3.457 8.521 1.00 95.69 191 ALA A C 1
ATOM 1595 O O . ALA A 1 191 ? -8.106 -4.128 8.623 1.00 95.69 191 ALA A O 1
ATOM 1596 N N . ILE A 1 192 ? -5.948 -3.971 8.037 1.00 95.12 192 ILE A N 1
ATOM 1597 C CA . ILE A 1 192 ? -5.864 -5.351 7.554 1.00 95.12 192 ILE A CA 1
ATOM 1598 C C . ILE A 1 192 ? -6.139 -6.357 8.674 1.00 95.12 192 ILE A C 1
ATOM 1600 O O . ILE A 1 192 ? -6.823 -7.350 8.450 1.00 95.12 192 ILE A O 1
ATOM 1604 N N . LEU A 1 193 ? -5.667 -6.092 9.895 1.00 92.88 193 LEU A N 1
ATOM 1605 C CA . LEU A 1 193 ? -5.902 -6.973 11.033 1.00 92.88 193 LEU A CA 1
ATOM 1606 C C . LEU A 1 193 ? -7.381 -6.997 11.445 1.00 92.88 193 LEU A C 1
ATOM 1608 O O . LEU A 1 193 ? -7.943 -8.067 11.671 1.00 92.88 193 LEU A O 1
ATOM 1612 N N . GLU A 1 194 ? -8.020 -5.831 11.510 1.00 93.69 194 GLU A N 1
ATOM 1613 C CA . GLU A 1 194 ? -9.440 -5.711 11.851 1.00 93.69 194 GLU A CA 1
ATOM 1614 C C . GLU A 1 194 ? -10.342 -6.335 10.774 1.00 93.69 194 GLU A C 1
ATOM 1616 O O . GLU A 1 194 ? -11.313 -7.019 11.108 1.00 93.69 194 GLU A O 1
ATOM 1621 N N . ALA A 1 195 ? -9.986 -6.183 9.493 1.00 93.75 195 ALA A N 1
ATOM 1622 C CA . ALA A 1 195 ? -10.694 -6.818 8.381 1.00 93.75 195 ALA A CA 1
ATOM 1623 C C . ALA A 1 195 ? -10.562 -8.341 8.430 1.00 93.75 195 ALA A C 1
ATOM 1625 O O . ALA A 1 195 ? -11.545 -9.065 8.298 1.00 93.75 195 ALA A O 1
ATOM 1626 N N . MET A 1 196 ? -9.355 -8.839 8.703 1.00 90.81 196 MET A N 1
ATOM 1627 C CA . MET A 1 196 ? -9.106 -10.268 8.873 1.00 90.81 196 MET A CA 1
ATOM 1628 C C . MET A 1 196 ? -9.908 -10.854 10.026 1.00 90.81 196 MET A C 1
ATOM 1630 O O . MET A 1 196 ? -10.440 -11.943 9.889 1.00 90.81 196 MET A O 1
ATOM 1634 N N . PHE A 1 197 ? -10.048 -10.148 11.147 1.00 90.00 197 PHE A N 1
ATOM 1635 C CA . PHE A 1 197 ? -10.888 -10.601 12.258 1.00 90.00 197 PHE A CA 1
ATOM 1636 C C . PHE A 1 197 ? -12.388 -10.376 12.041 1.00 90.00 197 PHE A C 1
ATOM 1638 O O . PHE A 1 197 ? -13.160 -10.571 12.980 1.00 90.00 197 PHE A O 1
ATOM 1645 N N . ASN A 1 198 ? -12.799 -9.988 10.830 1.00 90.06 198 ASN A N 1
ATOM 1646 C CA . ASN A 1 198 ? -14.187 -9.744 10.453 1.00 90.06 198 ASN A CA 1
ATOM 1647 C C . ASN A 1 198 ? -14.881 -8.707 11.358 1.00 90.06 198 ASN A C 1
ATOM 1649 O O . ASN A 1 198 ? -16.082 -8.785 11.617 1.00 90.06 198 ASN A O 1
ATOM 1653 N N . ARG A 1 199 ? -14.103 -7.748 11.881 1.00 91.56 199 ARG A N 1
ATOM 1654 C CA . ARG A 1 199 ? -14.594 -6.641 12.718 1.00 91.56 199 ARG A CA 1
ATOM 1655 C C . ARG A 1 199 ? -14.994 -5.431 11.889 1.00 91.56 199 ARG A C 1
ATOM 1657 O O . ARG A 1 199 ? -15.813 -4.642 12.350 1.00 91.56 199 ARG A O 1
ATOM 1664 N N . ILE A 1 200 ? -14.443 -5.312 10.680 1.00 93.81 200 ILE A N 1
ATOM 1665 C CA . ILE A 1 200 ? -14.823 -4.287 9.709 1.00 93.81 200 ILE A CA 1
ATOM 1666 C C . ILE A 1 200 ? -15.298 -4.924 8.401 1.00 93.81 200 ILE A C 1
ATOM 1668 O O . ILE A 1 200 ? -14.677 -5.875 7.926 1.00 93.81 200 ILE A O 1
ATOM 1672 N N . SER A 1 201 ? -16.375 -4.389 7.823 1.00 93.12 201 SER A N 1
ATOM 1673 C CA . SER A 1 201 ? -16.791 -4.697 6.451 1.00 93.12 201 SER A CA 1
ATOM 1674 C C . SER A 1 201 ? -16.061 -3.796 5.463 1.00 93.12 201 SER A C 1
ATOM 1676 O O . SER A 1 201 ? -15.938 -2.594 5.698 1.00 93.12 201 SER A O 1
ATOM 1678 N N . LEU A 1 202 ? -15.618 -4.382 4.351 1.00 91.31 202 LEU A N 1
ATOM 1679 C CA . LEU A 1 202 ? -14.907 -3.704 3.264 1.00 91.31 202 LEU A CA 1
ATOM 1680 C C . LEU A 1 202 ? -15.847 -3.126 2.194 1.00 91.31 202 LEU A C 1
ATOM 1682 O O . LEU A 1 202 ? -15.374 -2.597 1.196 1.00 91.31 202 LEU A O 1
ATOM 1686 N N . ASP A 1 203 ? -17.162 -3.186 2.412 1.00 87.44 203 ASP A N 1
ATOM 1687 C CA . ASP A 1 203 ? -18.139 -2.568 1.515 1.00 87.44 203 ASP A CA 1
ATOM 1688 C C . ASP A 1 203 ? -18.022 -1.030 1.571 1.00 87.44 203 ASP A C 1
ATOM 1690 O O . ASP A 1 203 ? -18.142 -0.429 2.648 1.00 87.44 203 ASP A O 1
ATOM 1694 N N . ILE A 1 204 ? -17.792 -0.399 0.412 1.00 70.12 204 ILE A N 1
ATOM 1695 C CA . ILE A 1 204 ? -17.735 1.065 0.226 1.00 70.12 204 ILE A CA 1
ATOM 1696 C C . ILE A 1 204 ? -18.917 1.532 -0.617 1.00 70.12 204 ILE A C 1
ATOM 1698 O O . ILE A 1 204 ? -19.175 0.901 -1.667 1.00 70.12 204 ILE A O 1
#

Secondary structure (DSSP, 8-state):
-----HHHHHHHHHHHTTS--PPEEHHHHHHHHHHHHHHTT---HHHHHTHHHHHHHHHHHHHHHHTT-EEEEEE-STTHHHHHHHHHHTT---TTPPPP-EEE-HHHHHHHHHTGGGTTHHHHHHHHHHHHH-SSEEEEEEEESSHHHHHHHHTSSEEEEEETSTT-S--TT-TTHHHHHHHHHHHHHHHHHHHHTT-EE---

Sequence (204 aa):
MLSLPCASFIVFMNLINKCGFTMENISDWFLRIIREDEKKGIMSGWIEEKRFIFLPSMTYTIEHIIKGGSIIVLTDEKCEWFGDYIITHINQSHKGRPFFPIVQIKYLHNMIDSNKEGSIQGFKLIKDMLDMMYSNYRFWYIGKKNTRADFAKNSGEGWFWIFDENNTFLSSTDEKLDYKLLSLFKLFDRAILEAMFNRISLDI